Protein AF-A0A6L2KQA4-F1 (afdb_monomer)

Foldseek 3Di:
DDDDDPDDDPPDDPPPCPPPVPPPDPPPPPPCPQLLCCQPPVDHDPPDDPVRSVVSVVLSVQWDDDPPWIWGQDPVRAIATEDDDPVLLVLLVVQQADPPGDGDDLVSSLVVCVVVRHDDPCSSVVNNVSCVVDVSNCLQPPDQDDKDWDADPPPRDIDIAGHSDPALVVVLVVQVVVCVVPNQDQEDEDEDDDPRNCPSNVVSCVVRNYHYDYDDPPCCVVCVSVVVLVVQLVVVLVPPADPVSRCSNVCSVVRD

Structure (mmCIF, N/CA/C/O backbone):
data_AF-A0A6L2KQA4-F1
#
_entry.id   AF-A0A6L2KQA4-F1
#
loop_
_atom_site.group_PDB
_atom_site.id
_atom_site.type_symbol
_atom_site.label_atom_id
_atom_site.label_alt_id
_atom_site.label_comp_id
_atom_site.label_asym_id
_atom_site.label_entity_id
_atom_site.label_seq_id
_atom_site.pdbx_PDB_ins_code
_atom_site.Cartn_x
_atom_site.Cartn_y
_atom_site.Cartn_z
_atom_site.occupancy
_atom_site.B_iso_or_equiv
_atom_site.auth_seq_id
_atom_site.auth_comp_id
_atom_site.auth_asym_id
_atom_site.auth_atom_id
_atom_site.pdbx_PDB_model_num
ATOM 1 N N . MET A 1 1 ? 17.718 16.319 -93.772 1.00 38.34 1 MET A N 1
ATOM 2 C CA . MET A 1 1 ? 18.795 15.737 -92.949 1.00 38.34 1 MET A CA 1
ATOM 3 C C . MET A 1 1 ? 18.864 16.611 -91.710 1.00 38.34 1 MET A C 1
ATOM 5 O O . MET A 1 1 ? 19.593 17.589 -91.692 1.00 38.34 1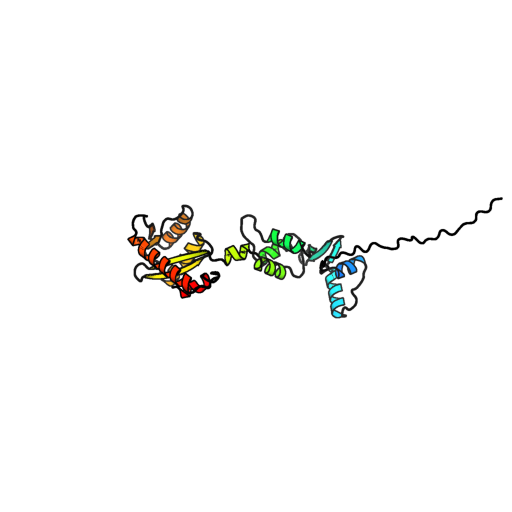 MET A O 1
ATOM 9 N N . GLU A 1 2 ? 17.951 16.361 -90.774 1.00 38.09 2 GLU A N 1
ATOM 10 C CA . GLU A 1 2 ? 17.903 17.034 -89.474 1.00 38.09 2 GLU A CA 1
ATOM 11 C C . GLU A 1 2 ? 18.797 16.238 -88.530 1.00 38.09 2 GLU A C 1
ATOM 13 O O . GLU A 1 2 ? 18.613 15.032 -88.365 1.00 38.09 2 GLU A O 1
ATOM 18 N N . THR A 1 3 ? 19.815 16.889 -87.982 1.00 40.28 3 THR A N 1
ATOM 19 C CA . THR A 1 3 ? 20.695 16.317 -86.965 1.00 40.28 3 THR A CA 1
ATOM 20 C C . THR A 1 3 ? 20.159 16.698 -85.593 1.00 40.28 3 THR A C 1
ATOM 22 O O . THR A 1 3 ? 20.103 17.880 -85.256 1.00 40.28 3 THR A O 1
ATOM 25 N N . LEU A 1 4 ? 19.745 15.680 -84.839 1.00 39.31 4 LEU A N 1
ATOM 26 C CA . LEU A 1 4 ? 19.376 15.746 -83.429 1.00 39.31 4 LEU A CA 1
ATOM 27 C C . LEU A 1 4 ? 20.601 16.179 -82.612 1.00 39.31 4 LEU A C 1
ATOM 29 O O . LEU A 1 4 ? 21.626 15.502 -82.649 1.00 39.31 4 LEU A O 1
ATOM 33 N N . ASN A 1 5 ? 20.490 17.295 -81.894 1.00 42.34 5 ASN A N 1
ATOM 34 C CA . ASN A 1 5 ? 21.397 17.618 -80.800 1.00 42.34 5 ASN A CA 1
ATOM 35 C C . ASN A 1 5 ? 20.778 17.007 -79.537 1.00 42.34 5 ASN A C 1
ATOM 37 O O . ASN A 1 5 ? 19.701 17.421 -79.110 1.00 42.34 5 ASN A O 1
ATOM 41 N N . GLU A 1 6 ? 21.413 15.966 -79.006 1.00 50.88 6 GLU A N 1
ATOM 42 C CA . GLU A 1 6 ? 21.099 15.412 -77.691 1.00 50.88 6 GLU A CA 1
ATOM 43 C C . GLU A 1 6 ? 21.629 16.388 -76.638 1.00 50.88 6 GLU A C 1
ATOM 45 O O . GLU A 1 6 ? 22.797 16.338 -76.256 1.00 50.88 6 GLU A O 1
ATOM 50 N N . ASP A 1 7 ? 20.779 17.319 -76.207 1.00 50.00 7 ASP A N 1
ATOM 51 C CA . ASP A 1 7 ? 21.056 18.111 -75.014 1.00 50.00 7 ASP A CA 1
ATOM 52 C C . ASP A 1 7 ? 21.044 17.165 -73.801 1.00 50.00 7 ASP A C 1
ATOM 54 O O . ASP A 1 7 ? 20.047 16.491 -73.522 1.00 50.00 7 ASP A O 1
ATOM 58 N N . GLU A 1 8 ? 22.180 17.089 -73.102 1.00 49.69 8 GLU A N 1
ATOM 59 C CA . GLU A 1 8 ? 22.349 16.356 -71.848 1.00 49.69 8 GLU A CA 1
ATOM 60 C C . GLU A 1 8 ? 21.214 16.701 -70.875 1.00 49.69 8 GLU A C 1
ATOM 62 O O . GLU A 1 8 ? 21.058 17.845 -70.440 1.00 49.69 8 GLU A O 1
ATOM 67 N N . ILE A 1 9 ? 20.424 15.696 -70.494 1.00 49.81 9 ILE A N 1
ATOM 68 C CA . ILE A 1 9 ? 19.448 15.842 -69.416 1.00 49.81 9 ILE A CA 1
ATOM 69 C C . ILE A 1 9 ? 20.241 16.066 -68.128 1.00 49.81 9 ILE A C 1
ATOM 71 O O . ILE A 1 9 ? 20.880 15.155 -67.603 1.00 49.81 9 ILE A O 1
ATOM 75 N N . GLN A 1 10 ? 20.203 17.296 -67.623 1.00 46.47 10 GLN A N 1
ATOM 76 C CA . GLN A 1 10 ? 20.774 17.667 -66.338 1.00 46.47 10 GLN A CA 1
ATOM 77 C C . GLN A 1 10 ? 20.073 16.876 -65.217 1.00 46.47 10 GLN A C 1
ATOM 79 O O . GLN A 1 10 ? 18.995 17.247 -64.755 1.00 46.47 10 GLN A O 1
ATOM 84 N N . ASP A 1 11 ? 20.701 15.789 -64.764 1.00 44.38 11 ASP A N 1
ATOM 85 C CA . ASP A 1 11 ? 20.212 14.890 -63.706 1.00 44.38 11 ASP A CA 1
ATOM 86 C C . ASP A 1 11 ? 20.407 15.493 -62.296 1.00 44.38 11 ASP A C 1
ATOM 88 O O . ASP A 1 11 ? 20.995 14.905 -61.386 1.00 44.38 11 ASP A O 1
ATOM 92 N N . S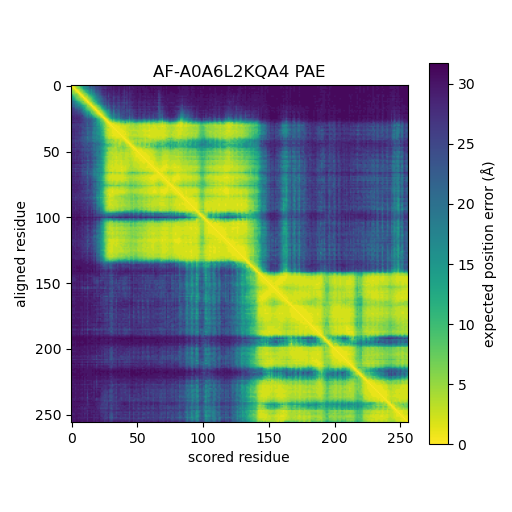ER A 1 12 ? 19.967 16.740 -62.111 1.00 51.28 12 SER A N 1
ATOM 93 C CA . SER A 1 12 ? 19.962 17.403 -60.809 1.00 51.28 12 SER A CA 1
ATOM 94 C C . SER A 1 12 ? 18.574 17.953 -60.498 1.00 51.28 12 SER A C 1
ATOM 96 O O . SER A 1 12 ? 18.210 19.051 -60.917 1.00 51.28 12 SER A O 1
ATOM 98 N N . PHE A 1 13 ? 17.806 17.195 -59.718 1.00 45.09 13 PHE A N 1
ATOM 99 C CA . PHE A 1 13 ? 16.577 17.680 -59.097 1.00 45.09 13 PHE A CA 1
ATOM 100 C C . PHE A 1 13 ? 16.889 18.841 -58.130 1.00 45.09 13 PHE A C 1
ATOM 102 O O . PHE A 1 13 ? 17.766 18.682 -57.272 1.00 45.09 13 PHE A O 1
ATOM 109 N N . PRO A 1 14 ? 16.174 19.982 -58.200 1.00 43.81 14 PRO A N 1
ATOM 110 C CA . PRO A 1 14 ? 16.419 21.127 -57.322 1.00 43.81 14 PRO A CA 1
ATOM 111 C C . PRO A 1 14 ? 15.847 20.962 -55.902 1.00 43.81 14 PRO A C 1
ATOM 113 O O . PRO A 1 14 ? 16.022 21.854 -55.078 1.00 43.81 14 PRO A O 1
ATOM 116 N N . ASP A 1 15 ? 15.272 19.804 -55.564 1.00 44.09 15 ASP A N 1
ATOM 117 C CA . ASP A 1 15 ? 14.653 19.554 -54.256 1.00 44.09 15 ASP A CA 1
ATOM 118 C C . ASP A 1 15 ? 15.424 18.530 -53.409 1.00 44.09 15 ASP A C 1
ATOM 120 O O . ASP A 1 15 ? 14.859 17.626 -52.797 1.00 44.09 15 ASP A O 1
ATOM 124 N N . LYS A 1 16 ? 16.744 18.716 -53.266 1.00 41.91 16 LYS A N 1
ATOM 125 C CA . LYS A 1 16 ? 17.533 18.078 -52.186 1.00 41.91 16 LYS A CA 1
ATOM 126 C C . LYS A 1 16 ? 17.277 18.696 -50.802 1.00 41.91 16 LYS A C 1
ATOM 128 O O . LYS A 1 16 ? 18.147 18.670 -49.937 1.00 41.91 16 LYS A O 1
ATOM 133 N N . HIS A 1 17 ? 16.076 19.204 -50.558 1.00 42.53 17 HIS A N 1
ATOM 134 C CA . HIS A 1 17 ? 15.589 19.377 -49.199 1.00 42.53 17 HIS A CA 1
ATOM 135 C C . HIS A 1 17 ? 14.771 18.136 -48.874 1.00 42.53 17 HIS A C 1
ATOM 137 O O . HIS A 1 17 ? 13.548 18.120 -48.992 1.00 42.53 17 HIS A O 1
ATOM 143 N N . LEU A 1 18 ? 15.471 17.072 -48.461 1.00 37.78 18 LEU A N 1
ATOM 144 C CA . LEU A 1 18 ? 14.839 16.074 -47.611 1.00 37.78 18 LEU A CA 1
ATOM 145 C C . LEU A 1 18 ? 14.229 16.889 -46.470 1.00 37.78 18 LEU A C 1
ATOM 147 O O . LEU A 1 18 ? 14.968 17.545 -45.735 1.00 37.78 18 LEU A O 1
ATOM 151 N N . MET A 1 19 ? 12.901 16.944 -46.404 1.00 32.69 19 MET A N 1
ATOM 152 C CA . MET A 1 19 ? 12.183 17.611 -45.330 1.00 32.69 19 MET A CA 1
ATOM 153 C C . MET A 1 19 ? 12.573 16.886 -44.045 1.00 32.69 19 MET A C 1
ATOM 155 O O . MET A 1 19 ? 11.961 15.890 -43.663 1.00 32.69 19 MET A O 1
ATOM 159 N N . ALA A 1 20 ? 13.651 17.345 -43.410 1.00 37.38 20 ALA A N 1
ATOM 160 C CA . ALA A 1 20 ? 13.954 17.031 -42.037 1.00 37.38 20 ALA A CA 1
ATOM 161 C C . ALA A 1 20 ? 12.775 17.599 -41.263 1.00 37.38 20 ALA A C 1
ATOM 163 O O . ALA A 1 20 ? 12.687 18.806 -41.037 1.00 37.38 20 ALA A O 1
ATOM 164 N N . VAL A 1 21 ? 11.808 16.733 -40.956 1.00 37.25 21 VAL A N 1
ATOM 165 C CA . VAL A 1 21 ? 10.734 17.060 -40.032 1.00 37.25 21 VAL A CA 1
ATOM 166 C C . VAL A 1 21 ? 11.442 17.409 -38.738 1.00 37.25 21 VAL A C 1
ATOM 168 O O . VAL A 1 21 ? 11.953 16.548 -38.024 1.00 37.25 21 VAL A O 1
ATOM 171 N N . GLN A 1 22 ? 11.569 18.706 -38.502 1.00 34.59 22 GLN A N 1
ATOM 172 C CA . GLN A 1 22 ? 12.182 19.253 -37.316 1.00 34.59 22 GLN A CA 1
ATOM 173 C C . GLN A 1 22 ? 11.158 19.031 -36.206 1.00 34.59 22 GLN A C 1
ATOM 175 O O . GLN A 1 22 ? 10.292 19.867 -35.961 1.00 34.59 22 GLN A O 1
ATOM 180 N N . VAL A 1 23 ? 11.180 17.829 -35.622 1.00 37.88 23 VAL A N 1
ATOM 181 C CA . VAL A 1 23 ? 10.351 17.458 -34.475 1.00 37.88 23 VAL A CA 1
ATOM 182 C C . VAL A 1 23 ? 10.849 18.292 -33.299 1.00 37.88 23 VAL A C 1
ATOM 184 O O . VAL A 1 23 ? 11.828 17.957 -32.640 1.00 37.88 23 VAL A O 1
ATOM 187 N N . TRP A 1 24 ? 10.211 19.437 -33.080 1.00 36.06 24 TRP A N 1
ATOM 188 C CA . TRP A 1 24 ? 10.485 20.338 -31.967 1.00 36.06 24 TRP A CA 1
ATOM 189 C C . TRP A 1 24 ? 9.695 19.918 -30.722 1.00 36.06 24 TRP A C 1
ATOM 191 O O . TRP A 1 24 ? 9.092 20.735 -30.054 1.00 36.06 24 TRP A O 1
ATOM 201 N N . GLU A 1 25 ? 9.720 18.646 -30.346 1.00 41.00 25 GLU A N 1
ATOM 202 C CA . GLU A 1 25 ? 9.359 18.249 -28.984 1.00 41.00 25 GLU A CA 1
ATOM 203 C C . GLU A 1 25 ? 10.453 17.331 -28.465 1.00 41.00 25 GLU A C 1
ATOM 205 O O . GLU A 1 25 ? 10.926 16.447 -29.175 1.00 41.00 25 GLU A O 1
ATOM 210 N N . THR A 1 26 ? 10.894 17.564 -27.231 1.00 46.34 26 THR A N 1
ATOM 211 C CA . THR A 1 26 ? 11.915 16.792 -26.512 1.00 46.34 26 THR A CA 1
ATOM 212 C C . THR A 1 26 ? 11.408 15.387 -26.169 1.00 46.34 26 THR A C 1
ATOM 214 O O . THR A 1 26 ? 11.349 14.977 -25.008 1.00 46.34 26 THR A O 1
ATOM 217 N N . VAL A 1 27 ? 11.040 14.611 -27.185 1.00 57.66 27 VAL A N 1
ATOM 218 C CA . VAL A 1 27 ? 10.862 13.172 -27.070 1.00 57.66 27 VAL A CA 1
ATOM 219 C C . VAL A 1 27 ? 12.263 12.619 -26.862 1.00 57.66 27 VAL A C 1
ATOM 221 O O . VAL A 1 27 ? 13.078 12.603 -27.777 1.00 57.66 27 VAL A O 1
ATOM 224 N N . LYS A 1 28 ? 12.586 12.233 -25.622 1.00 71.19 28 LYS A N 1
ATOM 225 C CA . LYS A 1 28 ? 13.785 11.427 -25.373 1.00 71.19 28 LYS A CA 1
ATOM 226 C C . LYS A 1 28 ? 13.757 10.261 -26.351 1.00 71.19 28 LYS A C 1
ATOM 228 O O . LYS A 1 28 ? 12.740 9.581 -26.421 1.00 71.19 28 LYS A O 1
ATOM 233 N N . ASP A 1 29 ? 14.852 10.031 -27.057 1.00 79.25 29 ASP A N 1
ATOM 234 C CA . ASP A 1 29 ? 14.969 8.878 -27.936 1.00 79.25 29 ASP A CA 1
ATOM 235 C C . ASP A 1 29 ? 14.691 7.575 -27.165 1.00 79.25 29 ASP A C 1
ATOM 237 O O . ASP A 1 29 ? 15.065 7.467 -25.984 1.00 79.25 29 ASP A O 1
ATOM 241 N N . PRO A 1 30 ? 14.035 6.578 -27.792 1.00 86.50 30 PRO A N 1
ATOM 242 C CA . PRO A 1 30 ? 13.876 5.266 -27.192 1.00 86.50 30 PRO A CA 1
ATOM 243 C C . PRO A 1 30 ? 15.200 4.710 -26.674 1.00 86.50 30 PRO A C 1
ATOM 245 O O . PRO A 1 30 ? 16.241 4.809 -27.321 1.00 86.50 30 PRO A O 1
ATOM 248 N N . TRP A 1 31 ? 15.162 4.043 -25.518 1.00 89.62 31 TRP A N 1
ATOM 249 C CA . TRP A 1 31 ? 16.365 3.463 -24.902 1.00 89.62 31 TRP A CA 1
ATOM 250 C C . TRP A 1 31 ? 17.086 2.449 -25.807 1.00 89.62 31 TRP A C 1
ATOM 252 O O . TRP A 1 31 ? 18.238 2.105 -25.553 1.00 89.62 31 TRP A O 1
ATOM 262 N N . TYR A 1 32 ? 16.398 1.962 -26.841 1.00 89.81 32 TYR A N 1
ATOM 263 C CA . TYR A 1 32 ? 16.859 0.954 -27.780 1.00 89.81 32 TYR A CA 1
ATOM 264 C C . TYR A 1 32 ? 17.241 1.493 -29.172 1.00 89.81 32 TYR A C 1
ATOM 266 O O . TYR A 1 32 ? 17.479 0.681 -30.063 1.00 89.81 32 TYR A O 1
ATOM 274 N N . VAL A 1 33 ? 17.334 2.814 -29.385 1.00 89.12 33 VAL A N 1
ATOM 275 C CA . VAL A 1 33 ? 17.667 3.399 -30.708 1.00 89.12 33 VAL A CA 1
ATOM 276 C C . VAL A 1 33 ? 18.968 2.844 -31.293 1.00 89.12 33 VAL A C 1
ATOM 278 O O . VAL A 1 33 ? 19.040 2.501 -32.471 1.00 89.12 33 VAL A O 1
ATOM 281 N N . ASP A 1 34 ? 19.994 2.663 -30.467 1.00 88.38 34 ASP A N 1
ATOM 282 C CA . ASP A 1 34 ? 21.260 2.086 -30.927 1.00 88.38 34 ASP A CA 1
ATOM 283 C C . ASP A 1 34 ? 21.110 0.628 -31.378 1.00 88.38 34 ASP A C 1
ATOM 285 O O . ASP A 1 34 ? 21.808 0.168 -32.284 1.00 88.38 34 ASP A O 1
ATOM 289 N N . TYR A 1 35 ? 20.190 -0.112 -30.755 1.00 90.06 35 TYR A N 1
ATOM 290 C CA . TYR A 1 35 ? 19.953 -1.515 -31.078 1.00 90.06 35 TYR A CA 1
ATOM 291 C C . TYR A 1 35 ? 19.223 -1.609 -32.414 1.00 90.06 35 TYR A C 1
ATOM 293 O O . TYR A 1 35 ? 19.605 -2.418 -33.255 1.00 90.06 35 TYR A O 1
ATOM 301 N N . THR A 1 36 ? 18.229 -0.751 -32.649 1.00 90.19 36 THR A N 1
ATOM 302 C CA . THR A 1 36 ? 17.493 -0.698 -33.919 1.00 90.19 36 THR A CA 1
ATOM 303 C C . THR A 1 36 ? 18.392 -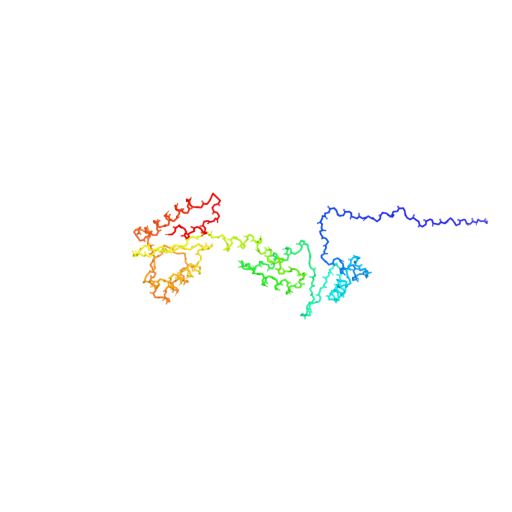0.241 -35.061 1.00 90.19 36 THR A C 1
ATOM 305 O O . THR A 1 36 ? 18.436 -0.902 -36.098 1.00 90.19 36 THR A O 1
ATOM 308 N N . ASN A 1 37 ? 19.207 0.796 -34.845 1.00 90.00 37 ASN A N 1
ATOM 309 C CA . ASN A 1 37 ? 20.182 1.272 -35.831 1.00 90.00 37 ASN A CA 1
ATOM 310 C C . ASN A 1 37 ? 21.183 0.178 -36.222 1.00 90.00 37 ASN A C 1
ATOM 312 O O . ASN A 1 37 ? 21.510 0.011 -37.400 1.00 90.00 37 ASN A O 1
ATOM 316 N N . PHE A 1 38 ? 21.649 -0.607 -35.248 1.00 89.88 38 PHE A N 1
ATOM 317 C CA . PHE A 1 38 ? 22.527 -1.734 -35.526 1.00 89.88 38 PHE A CA 1
ATOM 318 C C . PHE A 1 38 ? 21.797 -2.882 -36.237 1.00 89.88 38 PHE A C 1
ATOM 320 O O . PHE A 1 38 ? 22.345 -3.472 -37.167 1.00 89.88 38 PHE A O 1
ATOM 327 N N . LEU A 1 39 ? 20.573 -3.225 -35.829 1.00 89.38 39 LEU A N 1
ATOM 328 C CA . LEU A 1 39 ? 19.816 -4.323 -36.435 1.00 89.38 39 LEU A CA 1
ATOM 329 C C . LEU A 1 39 ? 19.512 -4.048 -37.913 1.00 89.38 39 LEU A C 1
ATOM 331 O O . LEU A 1 39 ? 19.770 -4.934 -38.734 1.00 89.38 39 LEU A O 1
ATOM 335 N N . VAL A 1 40 ? 19.085 -2.824 -38.237 1.00 89.62 40 VAL A N 1
ATOM 336 C CA . VAL A 1 40 ? 18.736 -2.376 -39.596 1.00 89.62 40 VAL A CA 1
ATOM 337 C C . VAL A 1 40 ? 19.980 -2.098 -40.439 1.00 89.62 40 VAL A C 1
ATOM 339 O O . VAL A 1 40 ? 20.158 -2.694 -41.498 1.00 89.62 40 VAL A O 1
ATOM 342 N N . SER A 1 41 ? 20.873 -1.231 -39.957 1.00 87.88 41 SER A N 1
ATOM 343 C CA . SER A 1 41 ? 21.921 -0.623 -40.791 1.00 87.88 41 SER A CA 1
ATOM 344 C C . SER A 1 41 ? 23.329 -1.135 -40.487 1.00 87.88 41 SER A C 1
ATOM 346 O O . SER A 1 41 ? 24.288 -0.713 -41.128 1.00 87.88 41 SER A O 1
ATOM 348 N N . LYS A 1 42 ? 23.488 -2.015 -39.486 1.00 86.50 42 LYS A N 1
ATOM 349 C CA . LYS A 1 42 ? 24.795 -2.478 -38.966 1.00 86.50 42 LYS A CA 1
ATOM 350 C C . LYS A 1 42 ? 25.702 -1.342 -38.478 1.00 86.50 42 LYS A C 1
ATOM 352 O O . LYS A 1 42 ? 26.909 -1.530 -38.319 1.00 86.50 42 LYS A O 1
ATOM 357 N N . ILE A 1 43 ? 25.115 -0.182 -38.181 1.00 83.69 43 ILE A N 1
ATOM 358 C CA . ILE A 1 43 ? 25.818 0.982 -37.646 1.00 83.69 43 ILE A CA 1
ATOM 359 C C . ILE A 1 43 ? 26.070 0.749 -36.158 1.00 83.69 43 ILE A C 1
ATOM 361 O O . ILE A 1 43 ? 25.159 0.419 -35.403 1.00 83.69 43 ILE A O 1
ATOM 365 N N . ILE A 1 44 ? 27.324 0.904 -35.738 1.00 77.50 44 ILE A N 1
ATOM 366 C CA . ILE A 1 44 ? 27.727 0.783 -34.336 1.00 77.50 44 ILE A CA 1
ATOM 367 C C . ILE A 1 44 ? 27.886 2.197 -33.773 1.00 77.50 44 ILE A C 1
ATOM 369 O O . ILE A 1 44 ? 28.609 2.985 -34.387 1.00 77.50 44 ILE A O 1
ATOM 373 N N . PRO A 1 45 ? 27.286 2.515 -32.611 1.00 77.25 45 PRO A N 1
ATOM 374 C CA . PRO A 1 45 ? 27.441 3.827 -31.996 1.00 77.25 45 PRO A CA 1
ATOM 375 C C . PRO A 1 45 ? 28.916 4.169 -31.773 1.00 77.25 45 PRO A C 1
ATOM 377 O O . PRO A 1 45 ? 29.693 3.369 -31.234 1.00 77.25 45 PRO A O 1
ATOM 380 N N . HIS A 1 46 ? 29.310 5.367 -32.198 1.00 77.56 46 HIS A N 1
ATOM 381 C CA . HIS A 1 46 ? 30.664 5.871 -32.004 1.00 77.56 46 HIS A CA 1
ATOM 382 C C . HIS A 1 46 ? 30.887 6.265 -30.533 1.00 77.56 46 HIS A C 1
ATOM 384 O O . HIS A 1 46 ? 29.962 6.675 -29.839 1.00 77.56 46 HIS A O 1
ATOM 390 N N . GLY A 1 47 ? 32.121 6.128 -30.038 1.00 81.69 47 GLY A N 1
ATOM 391 C CA . GLY A 1 47 ? 32.485 6.521 -28.666 1.00 81.69 47 GLY A CA 1
ATOM 392 C C . GLY A 1 47 ? 32.287 5.453 -27.580 1.00 81.69 47 GLY A C 1
ATOM 393 O O . GLY A 1 47 ? 32.576 5.714 -26.415 1.00 81.69 47 GLY A O 1
ATOM 394 N N . LEU A 1 48 ? 31.854 4.235 -27.929 1.00 83.44 48 LEU A N 1
ATOM 395 C CA . LEU A 1 48 ? 31.779 3.119 -26.977 1.00 83.44 48 LEU A CA 1
ATOM 396 C C . LEU A 1 48 ? 33.166 2.537 -26.663 1.00 83.44 48 LEU A C 1
ATOM 398 O O . LEU A 1 48 ? 33.965 2.267 -27.561 1.00 83.44 48 LEU A O 1
ATOM 402 N N . THR A 1 49 ? 33.422 2.245 -25.384 1.00 89.94 49 THR A N 1
ATOM 403 C CA . THR A 1 49 ? 34.600 1.459 -24.981 1.00 89.94 49 THR A CA 1
ATOM 404 C C . THR A 1 49 ? 34.504 0.028 -25.516 1.00 89.94 49 THR A C 1
ATOM 406 O O . THR A 1 49 ? 33.412 -0.489 -25.765 1.00 89.94 49 THR A O 1
ATOM 409 N N . TYR A 1 50 ? 35.645 -0.659 -25.644 1.00 87.81 50 TYR A N 1
ATOM 410 C CA . TYR A 1 50 ? 35.685 -2.053 -26.107 1.00 87.81 50 TYR A CA 1
ATOM 411 C C . TYR A 1 50 ? 34.743 -2.971 -25.308 1.00 87.81 50 TYR A C 1
ATOM 413 O O . TYR A 1 50 ? 33.982 -3.748 -25.889 1.00 87.81 50 TYR A O 1
ATOM 421 N N . HIS A 1 51 ? 34.744 -2.844 -23.978 1.00 88.44 51 HIS A N 1
ATOM 422 C CA . HIS A 1 51 ? 33.902 -3.654 -23.098 1.00 88.44 51 HIS A CA 1
ATOM 423 C C . HIS A 1 51 ? 32.409 -3.383 -23.304 1.00 88.44 51 HIS A C 1
ATOM 425 O O . HIS A 1 51 ? 31.630 -4.331 -23.408 1.00 88.44 51 HIS A O 1
ATOM 431 N N . LEU A 1 52 ? 32.014 -2.110 -23.413 1.00 84.12 52 LEU A N 1
ATOM 432 C CA . LEU A 1 52 ? 30.623 -1.730 -23.658 1.00 84.12 52 LEU A CA 1
ATOM 433 C C . LEU A 1 52 ? 30.156 -2.212 -25.030 1.00 84.12 52 LEU A C 1
ATOM 435 O O . LEU A 1 52 ? 29.093 -2.812 -25.132 1.00 84.12 52 LEU A O 1
ATOM 439 N N . ARG A 1 53 ? 30.984 -2.051 -26.067 1.00 86.19 53 ARG A N 1
ATOM 440 C CA . ARG A 1 53 ? 30.684 -2.540 -27.417 1.00 86.19 53 ARG A CA 1
ATOM 441 C C . ARG A 1 53 ? 30.484 -4.053 -27.442 1.00 86.19 53 ARG A C 1
ATOM 443 O O . ARG A 1 53 ? 29.504 -4.530 -28.008 1.00 86.19 53 ARG A O 1
ATOM 450 N N . LYS A 1 54 ? 31.393 -4.816 -26.824 1.00 87.75 54 LYS A N 1
ATOM 451 C CA . LYS A 1 54 ? 31.287 -6.281 -26.756 1.00 87.75 54 LYS A CA 1
ATOM 452 C C . LYS A 1 54 ? 30.016 -6.715 -26.023 1.00 87.75 54 LYS A C 1
ATOM 454 O O . LYS A 1 54 ? 29.349 -7.640 -26.480 1.00 87.75 54 LYS A O 1
ATOM 459 N N . LYS A 1 55 ? 29.673 -6.036 -24.924 1.00 88.69 55 LYS A N 1
ATOM 460 C CA . LYS A 1 55 ? 28.432 -6.278 -24.181 1.00 88.69 55 LYS A CA 1
ATOM 461 C C . LYS A 1 55 ? 27.202 -5.988 -25.043 1.00 88.69 55 LYS A C 1
ATOM 463 O O . LYS A 1 55 ? 26.385 -6.883 -25.210 1.00 88.69 55 LYS A O 1
ATOM 468 N N . SER A 1 56 ? 27.115 -4.809 -25.661 1.00 85.31 56 SER A N 1
ATOM 469 C CA . SER A 1 56 ? 25.981 -4.438 -26.517 1.00 85.31 56 SER A CA 1
ATOM 470 C C . SER A 1 56 ? 25.785 -5.427 -27.664 1.00 85.31 56 SER A C 1
ATOM 472 O O . SER A 1 56 ? 24.673 -5.882 -27.889 1.00 85.31 56 SER A O 1
ATOM 474 N N . LEU A 1 57 ? 26.858 -5.840 -28.347 1.00 87.88 57 LEU A N 1
ATOM 475 C CA . LEU A 1 57 ? 26.769 -6.843 -29.417 1.00 87.88 57 LEU A CA 1
ATOM 476 C C . LEU A 1 57 ? 26.325 -8.222 -28.918 1.00 87.88 57 LEU A C 1
ATOM 478 O O . LEU A 1 57 ? 25.748 -8.988 -29.686 1.00 87.88 57 LEU A O 1
ATOM 482 N N . SER A 1 58 ? 26.613 -8.564 -27.662 1.00 90.88 58 SER A N 1
ATOM 483 C CA . SER A 1 58 ? 26.080 -9.774 -27.040 1.00 90.88 58 SER A CA 1
ATOM 484 C C . SER A 1 58 ? 24.589 -9.624 -26.746 1.00 90.88 58 SER A C 1
ATOM 486 O O . SER A 1 58 ? 23.818 -10.510 -27.096 1.00 90.88 58 SER A O 1
ATOM 488 N N . ASP A 1 59 ? 24.189 -8.494 -26.162 1.00 89.50 59 ASP A N 1
ATOM 489 C CA . ASP A 1 59 ? 22.809 -8.220 -25.758 1.00 89.50 59 ASP A CA 1
ATOM 490 C C . ASP A 1 59 ? 21.870 -8.145 -26.975 1.00 89.50 59 ASP A C 1
ATOM 492 O O . ASP A 1 59 ? 20.799 -8.749 -26.959 1.00 89.50 59 ASP A O 1
ATOM 496 N N . ILE A 1 60 ? 22.298 -7.485 -28.059 1.00 91.25 60 ILE A N 1
ATOM 497 C CA . ILE A 1 60 ? 21.542 -7.301 -29.314 1.00 91.25 60 ILE A CA 1
ATOM 498 C C . ILE A 1 60 ? 21.106 -8.632 -29.941 1.00 91.25 60 ILE A C 1
ATOM 500 O O . ILE A 1 60 ? 20.056 -8.680 -30.572 1.00 91.25 60 ILE A O 1
ATOM 504 N N . LYS A 1 61 ? 21.851 -9.730 -29.743 1.00 91.19 61 LYS A N 1
ATOM 505 C CA . LYS A 1 61 ? 21.486 -11.061 -30.279 1.00 91.19 61 LYS A CA 1
ATOM 506 C C . LYS A 1 61 ? 20.134 -11.561 -29.778 1.00 91.19 61 LYS A C 1
ATOM 508 O O . LYS A 1 61 ? 19.541 -12.438 -30.393 1.00 91.19 61 LYS A O 1
ATOM 513 N N . HIS A 1 62 ? 19.673 -11.028 -28.652 1.00 93.62 62 HIS A N 1
ATOM 514 C CA . HIS A 1 62 ? 18.389 -11.367 -28.058 1.00 93.62 62 HIS A CA 1
ATOM 515 C C . HIS A 1 62 ? 17.262 -10.444 -28.522 1.00 93.62 62 HIS A C 1
ATOM 517 O O . HIS A 1 62 ? 16.160 -10.547 -27.990 1.00 93.62 62 HIS A O 1
ATOM 523 N N . TYR A 1 63 ? 17.517 -9.541 -29.470 1.00 94.88 63 TYR A N 1
ATOM 524 C CA . TYR A 1 63 ? 16.532 -8.600 -29.981 1.00 94.88 63 TYR A CA 1
ATOM 525 C C . TYR A 1 63 ? 16.251 -8.827 -31.464 1.00 94.88 63 TYR A C 1
ATOM 527 O O . TYR A 1 63 ? 17.137 -9.175 -32.242 1.00 94.88 63 TYR A O 1
ATOM 535 N N . ILE A 1 64 ? 14.996 -8.606 -31.840 1.00 94.19 64 ILE A N 1
ATOM 536 C CA . ILE A 1 64 ? 14.473 -8.759 -33.194 1.00 94.19 64 ILE A CA 1
ATOM 537 C C . ILE A 1 64 ? 13.796 -7.442 -33.553 1.00 94.19 64 ILE A C 1
ATOM 539 O O . ILE A 1 64 ? 12.920 -6.981 -32.823 1.00 94.19 64 ILE A O 1
ATOM 543 N N . TRP A 1 65 ? 14.230 -6.823 -34.646 1.00 94.56 65 TRP A N 1
ATOM 544 C CA . TRP A 1 65 ? 13.580 -5.637 -35.188 1.00 94.56 65 TRP A CA 1
ATOM 545 C C . TRP A 1 65 ? 12.537 -6.064 -36.216 1.00 94.56 65 TRP A C 1
ATOM 547 O O . TRP A 1 65 ? 12.890 -6.729 -37.189 1.00 94.56 65 TRP A O 1
ATOM 557 N N . ASP A 1 66 ? 11.286 -5.685 -35.978 1.00 92.94 66 ASP A N 1
ATOM 558 C CA . ASP A 1 66 ? 10.154 -5.893 -36.877 1.00 92.94 66 ASP A CA 1
ATOM 559 C C . ASP A 1 66 ? 9.342 -4.594 -36.899 1.00 92.94 66 ASP A C 1
ATOM 561 O O . ASP A 1 66 ? 8.579 -4.301 -35.976 1.00 92.94 66 ASP A O 1
ATOM 565 N N . ASP A 1 67 ? 9.639 -3.753 -37.891 1.00 87.62 67 ASP A N 1
ATOM 566 C CA . ASP A 1 67 ? 9.203 -2.357 -37.964 1.00 87.62 67 ASP A CA 1
ATOM 567 C C . ASP A 1 67 ? 7.682 -2.210 -37.732 1.00 87.62 67 ASP A C 1
ATOM 569 O O . ASP A 1 67 ? 6.900 -2.921 -38.367 1.00 87.62 67 ASP A O 1
ATOM 573 N N . PRO A 1 68 ? 7.232 -1.314 -36.825 1.00 89.62 68 PRO A N 1
ATOM 574 C CA . PRO A 1 68 ? 7.988 -0.289 -36.085 1.00 89.62 68 PRO A CA 1
ATOM 575 C C . PRO A 1 68 ? 8.458 -0.724 -34.682 1.00 89.62 68 PRO A C 1
ATOM 577 O O . PRO A 1 68 ? 8.816 0.114 -33.846 1.00 89.62 68 PRO A O 1
ATOM 580 N N . TYR A 1 69 ? 8.401 -2.018 -34.367 1.00 92.94 69 TYR A N 1
ATOM 581 C CA . TYR A 1 69 ? 8.590 -2.533 -33.017 1.00 92.94 69 TYR A CA 1
ATOM 582 C C . TYR A 1 69 ? 9.896 -3.308 -32.847 1.00 92.94 69 TYR A C 1
ATOM 584 O O . TYR A 1 69 ? 10.348 -4.085 -33.686 1.00 92.94 69 TYR A O 1
ATOM 592 N N . LEU A 1 70 ? 10.489 -3.139 -31.669 1.00 94.50 70 LEU A N 1
ATOM 593 C CA . LEU A 1 70 ? 11.578 -3.988 -31.221 1.00 94.50 70 LEU A CA 1
ATOM 594 C C . LEU A 1 70 ? 11.019 -5.081 -30.316 1.00 94.50 70 LEU A C 1
ATOM 596 O O . LEU A 1 70 ? 10.287 -4.802 -29.369 1.00 94.50 70 LEU A O 1
ATOM 600 N N . PHE A 1 71 ? 11.423 -6.318 -30.549 1.00 96.06 71 PHE A N 1
ATOM 601 C CA . PHE A 1 71 ? 11.078 -7.464 -29.724 1.00 96.06 71 PHE A CA 1
ATOM 602 C C . PHE A 1 71 ? 12.318 -8.022 -29.034 1.00 96.06 71 PHE A C 1
ATOM 604 O O . PHE A 1 71 ? 13.421 -7.954 -29.568 1.00 96.06 71 PHE A O 1
ATOM 611 N N . LYS A 1 72 ? 12.140 -8.586 -27.840 1.00 95.62 72 LYS A N 1
ATOM 612 C CA . LYS A 1 72 ? 13.185 -9.258 -27.071 1.00 95.62 72 LYS A CA 1
ATOM 613 C C . LYS A 1 72 ? 12.820 -10.721 -26.851 1.00 95.62 72 LYS A C 1
ATOM 615 O O . LYS A 1 72 ? 11.780 -11.013 -26.266 1.00 95.62 72 LYS A O 1
ATOM 620 N N . SER A 1 73 ? 13.721 -11.621 -27.226 1.00 94.88 73 SER A N 1
ATOM 621 C CA . SER A 1 73 ? 13.698 -13.019 -26.806 1.00 94.88 73 SER A CA 1
ATOM 622 C C . SER A 1 73 ? 14.129 -13.111 -25.343 1.00 94.88 73 SER A C 1
ATOM 624 O O . SER A 1 73 ? 15.224 -12.678 -24.955 1.00 94.88 73 SER A O 1
ATOM 626 N N . CYS A 1 74 ? 13.257 -13.643 -24.496 1.00 91.19 74 CYS A N 1
ATOM 627 C CA . CYS A 1 74 ? 13.561 -13.874 -23.090 1.00 91.19 74 CYS A CA 1
ATOM 628 C C . CYS A 1 74 ? 13.977 -15.334 -22.829 1.00 91.19 74 CYS A C 1
ATOM 630 O O . CYS A 1 74 ? 13.760 -16.192 -23.682 1.00 91.19 74 CYS A O 1
ATOM 632 N N . PRO A 1 75 ? 14.614 -15.622 -21.674 1.00 90.06 75 PRO A N 1
ATOM 633 C CA . PRO A 1 75 ? 15.057 -16.978 -21.327 1.00 90.06 75 PRO A CA 1
ATOM 634 C C . PRO A 1 75 ? 13.925 -17.999 -21.167 1.00 90.06 75 PRO A C 1
ATOM 636 O O . PRO A 1 75 ? 14.176 -19.192 -21.215 1.00 90.06 75 PRO A O 1
ATOM 639 N N . ASP A 1 76 ? 12.698 -17.530 -20.961 1.00 90.88 76 ASP A N 1
ATOM 640 C CA . ASP A 1 76 ? 11.480 -18.338 -20.898 1.00 90.88 76 ASP A CA 1
ATOM 641 C C . ASP A 1 76 ? 10.875 -18.612 -22.284 1.00 90.88 76 ASP A C 1
ATOM 643 O O . ASP A 1 76 ? 9.713 -18.986 -22.378 1.00 90.88 76 ASP A O 1
ATOM 647 N N . GLU A 1 77 ? 11.642 -18.372 -23.351 1.00 88.44 77 GLU A N 1
ATOM 648 C CA . GLU A 1 77 ? 11.261 -18.568 -24.758 1.00 88.44 77 GLU A CA 1
ATOM 649 C C . GLU A 1 77 ? 10.106 -17.671 -25.240 1.00 88.44 77 GLU A C 1
ATOM 651 O O . GLU A 1 77 ? 9.705 -17.726 -26.401 1.00 88.44 77 GLU A O 1
ATOM 656 N N . ILE A 1 78 ? 9.614 -16.766 -24.388 1.00 91.81 78 ILE A N 1
ATOM 657 C CA . ILE A 1 78 ? 8.571 -15.807 -24.740 1.00 91.81 78 ILE A CA 1
ATOM 658 C C . ILE A 1 78 ? 9.214 -14.556 -25.337 1.00 91.81 78 ILE A C 1
ATOM 660 O O . ILE A 1 78 ? 10.043 -13.881 -24.711 1.00 91.81 78 ILE A O 1
ATOM 664 N N . ILE A 1 79 ? 8.777 -14.209 -26.544 1.00 94.25 79 ILE A N 1
ATOM 665 C CA . ILE A 1 79 ? 9.151 -12.969 -27.220 1.00 94.25 79 ILE A CA 1
ATOM 666 C C . ILE A 1 79 ? 8.274 -11.833 -26.691 1.00 94.25 79 ILE A C 1
ATOM 668 O O . ILE A 1 79 ? 7.050 -11.941 -26.655 1.00 94.25 79 ILE A O 1
ATOM 672 N N . ARG A 1 80 ? 8.901 -10.732 -26.268 1.00 96.50 80 ARG A N 1
ATOM 673 C CA . ARG A 1 80 ? 8.211 -9.581 -25.670 1.00 96.50 80 ARG A CA 1
ATOM 674 C C . ARG A 1 80 ? 8.501 -8.295 -26.423 1.00 96.50 80 ARG A C 1
ATOM 676 O O . ARG A 1 80 ? 9.656 -8.021 -26.741 1.00 96.50 80 ARG A O 1
ATOM 683 N N . ARG A 1 81 ? 7.475 -7.484 -26.665 1.00 96.62 81 ARG A N 1
ATOM 684 C CA . ARG A 1 81 ? 7.590 -6.166 -27.292 1.00 96.62 81 ARG A CA 1
ATOM 685 C C . ARG A 1 81 ? 8.271 -5.184 -26.341 1.00 96.62 81 ARG A C 1
ATOM 687 O O . ARG A 1 81 ? 7.873 -5.043 -25.183 1.00 96.62 81 ARG A O 1
ATOM 694 N N . CYS A 1 82 ? 9.295 -4.505 -26.834 1.00 95.12 82 CYS A N 1
ATOM 695 C CA . CYS A 1 82 ? 10.008 -3.467 -26.111 1.00 95.12 82 CYS A CA 1
ATOM 696 C C . CYS A 1 82 ? 9.183 -2.183 -26.104 1.00 95.12 82 CYS A C 1
ATOM 698 O O . CYS A 1 82 ? 8.734 -1.734 -27.154 1.00 95.12 82 CYS A O 1
ATOM 700 N N . VAL A 1 83 ? 9.003 -1.594 -24.924 1.00 94.56 83 VAL A N 1
ATOM 701 C CA . VAL A 1 83 ? 8.168 -0.400 -24.733 1.00 94.56 83 VAL A CA 1
ATOM 702 C C . VAL A 1 83 ? 9.015 0.777 -24.251 1.00 94.56 83 VAL A C 1
ATOM 704 O O . VAL A 1 83 ? 10.019 0.596 -23.549 1.00 94.56 83 VAL A O 1
ATOM 707 N N . PHE A 1 84 ? 8.617 1.995 -24.626 1.00 89.75 84 PHE A N 1
ATOM 708 C CA . PHE A 1 84 ? 9.254 3.233 -24.189 1.00 89.75 84 PHE A CA 1
ATOM 709 C C . PHE A 1 84 ? 8.274 4.425 -24.160 1.00 89.75 84 PHE A C 1
ATOM 711 O O . PHE A 1 84 ? 7.201 4.396 -24.755 1.00 89.75 84 PHE A O 1
ATOM 718 N N . GLY A 1 85 ? 8.655 5.499 -23.461 1.00 87.81 85 GLY A N 1
ATOM 719 C CA . GLY A 1 85 ? 7.965 6.785 -23.527 1.00 87.81 85 GLY A CA 1
ATOM 720 C C . GLY A 1 85 ? 6.610 6.781 -22.822 1.00 87.81 85 GLY A C 1
ATOM 721 O O . GLY A 1 85 ? 6.465 6.215 -21.738 1.00 87.81 85 GLY A O 1
ATOM 722 N N . LYS A 1 86 ? 5.624 7.455 -23.423 1.00 86.69 86 LYS A N 1
ATOM 723 C CA . LYS A 1 86 ? 4.275 7.616 -22.856 1.00 86.69 86 LYS A CA 1
ATOM 724 C C . LYS A 1 86 ? 3.548 6.278 -22.685 1.00 86.69 86 LYS A C 1
ATOM 726 O O . LYS A 1 86 ? 2.864 6.086 -21.683 1.00 86.69 86 LYS A O 1
ATOM 731 N N . GLU A 1 87 ? 3.777 5.345 -23.604 1.00 89.94 87 GLU A N 1
ATOM 732 C CA . GLU A 1 87 ? 3.156 4.018 -23.611 1.00 89.94 87 GLU A CA 1
ATOM 733 C C . GLU A 1 87 ? 3.440 3.227 -22.323 1.00 89.94 87 GLU A C 1
ATOM 735 O O . GLU A 1 87 ? 2.578 2.500 -21.834 1.00 89.94 87 GLU A O 1
ATOM 740 N N . LEU A 1 88 ? 4.610 3.432 -21.697 1.00 90.88 88 LEU A N 1
ATOM 741 C CA . LEU A 1 88 ? 4.933 2.835 -20.395 1.00 90.88 88 LEU A CA 1
ATOM 742 C C . LEU A 1 88 ? 3.858 3.142 -19.350 1.00 90.88 88 LEU A C 1
ATOM 744 O O . LEU A 1 88 ? 3.453 2.261 -18.599 1.00 90.88 88 LEU A O 1
ATOM 748 N N . ARG A 1 89 ? 3.397 4.395 -19.292 1.00 87.56 89 ARG A N 1
ATOM 749 C CA . ARG A 1 89 ? 2.417 4.832 -18.294 1.00 87.56 89 ARG A CA 1
ATOM 750 C C . ARG A 1 89 ? 1.051 4.200 -18.542 1.00 87.56 89 ARG A C 1
ATOM 752 O O . ARG A 1 89 ? 0.425 3.766 -17.584 1.00 87.56 89 ARG A O 1
ATOM 759 N N . GLU A 1 90 ? 0.636 4.118 -19.801 1.00 88.75 90 GLU A N 1
ATOM 760 C CA . GLU A 1 90 ? -0.650 3.540 -20.211 1.00 88.75 90 GLU A CA 1
ATOM 761 C C . GLU A 1 90 ? -0.707 2.036 -19.894 1.00 88.75 90 GLU A C 1
ATOM 763 O O . GLU A 1 90 ? -1.682 1.549 -19.321 1.00 88.75 90 GLU A O 1
ATOM 768 N N . ILE A 1 91 ? 0.384 1.307 -20.160 1.00 91.81 91 ILE A N 1
ATOM 769 C CA . ILE A 1 91 ? 0.515 -0.110 -19.790 1.00 91.81 91 ILE A CA 1
ATOM 770 C C . ILE A 1 91 ? 0.470 -0.280 -18.269 1.00 91.81 91 ILE A C 1
ATOM 772 O O . ILE A 1 91 ? -0.248 -1.143 -17.761 1.00 91.81 91 ILE A O 1
ATOM 776 N N . LEU A 1 92 ? 1.226 0.531 -17.525 1.00 91.56 92 LEU A N 1
ATOM 777 C CA . LEU A 1 92 ? 1.244 0.442 -16.066 1.00 91.56 92 LEU A CA 1
ATOM 778 C C . LEU A 1 92 ? -0.132 0.727 -15.465 1.00 91.56 92 LEU A C 1
ATOM 780 O O . LEU A 1 92 ? -0.557 -0.014 -14.589 1.00 91.56 92 LEU A O 1
ATOM 784 N N . GLU A 1 93 ? -0.852 1.728 -15.965 1.00 87.38 93 GLU A N 1
ATOM 785 C CA . GLU A 1 93 ? -2.211 2.052 -15.526 1.00 87.38 93 GLU A CA 1
ATOM 786 C C . GLU A 1 93 ? -3.190 0.895 -15.743 1.00 87.38 93 GLU A C 1
ATOM 788 O O . GLU A 1 93 ? -3.919 0.505 -14.822 1.00 87.38 93 GLU A O 1
ATOM 793 N N . HIS A 1 94 ? -3.141 0.283 -16.926 1.00 86.81 94 HIS A N 1
ATOM 794 C CA . HIS A 1 94 ? -4.008 -0.835 -17.274 1.00 86.81 94 HIS A CA 1
ATOM 795 C C . HIS A 1 94 ? -3.756 -2.075 -16.404 1.00 86.81 94 HIS A C 1
ATOM 797 O O . HIS A 1 94 ? -4.698 -2.698 -15.922 1.00 86.81 94 HIS A O 1
ATOM 803 N N . TYR A 1 95 ? -2.492 -2.441 -16.166 1.00 87.44 95 TYR A N 1
ATOM 804 C CA . TYR A 1 95 ? -2.165 -3.676 -15.438 1.00 87.44 95 TYR A CA 1
ATOM 805 C C . TYR A 1 95 ? -2.029 -3.504 -13.926 1.00 87.44 95 TYR A C 1
ATOM 807 O O . TYR A 1 95 ? -2.032 -4.504 -13.200 1.00 87.44 95 TYR A O 1
ATOM 815 N N . HIS A 1 96 ? -1.923 -2.268 -13.439 1.00 85.06 96 HIS A N 1
ATOM 816 C CA . HIS A 1 96 ? -1.941 -1.957 -12.014 1.00 85.06 96 HIS A CA 1
ATOM 817 C C . HIS A 1 96 ? -3.357 -2.017 -11.424 1.00 85.06 96 HIS A C 1
ATOM 819 O O . HIS A 1 96 ? -3.516 -2.392 -10.258 1.00 85.06 96 HIS A O 1
ATOM 825 N N . THR A 1 97 ? -4.380 -1.688 -12.219 1.00 77.50 97 THR A N 1
ATOM 826 C CA . THR A 1 97 ? -5.788 -1.713 -11.802 1.00 77.50 97 THR A CA 1
ATOM 827 C C . THR A 1 97 ? -6.386 -3.121 -11.955 1.00 77.50 97 THR A C 1
ATOM 829 O O . THR A 1 97 ? -6.254 -3.787 -12.980 1.00 77.50 97 THR A O 1
ATOM 832 N N . GLY A 1 98 ? -6.981 -3.652 -10.883 1.00 66.50 98 GLY A N 1
ATOM 833 C CA . GLY A 1 98 ? -7.631 -4.965 -10.874 1.00 66.50 98 GLY A CA 1
ATOM 834 C C . GLY A 1 98 ? -9.108 -4.910 -11.296 1.00 66.50 98 GLY A C 1
ATOM 835 O O . GLY A 1 98 ? -9.753 -3.889 -11.068 1.00 66.50 98 GLY A O 1
ATOM 836 N N . PRO A 1 99 ? -9.689 -6.014 -11.818 1.00 56.44 99 PRO A N 1
ATOM 837 C CA . PRO A 1 99 ? -11.070 -6.055 -12.329 1.00 56.44 99 PRO A CA 1
ATOM 838 C C . PRO A 1 99 ? -12.172 -5.710 -11.311 1.00 56.44 99 PRO A C 1
ATOM 840 O O . PRO A 1 99 ? -13.307 -5.467 -11.704 1.00 56.44 99 PRO A O 1
ATOM 843 N N . THR A 1 100 ? -11.868 -5.736 -10.010 1.00 51.34 100 THR A N 1
ATOM 844 C CA . THR A 1 100 ? -12.846 -5.575 -8.922 1.00 51.34 100 THR A CA 1
ATOM 845 C C . THR A 1 100 ? -12.336 -4.649 -7.807 1.00 51.34 100 THR A C 1
ATOM 847 O O . THR A 1 100 ? -12.495 -4.969 -6.637 1.00 51.34 100 THR A O 1
ATOM 850 N N . GLU A 1 101 ? -11.692 -3.526 -8.152 1.00 50.56 101 GLU A N 1
ATOM 851 C CA . GLU A 1 101 ? -11.304 -2.445 -7.208 1.00 50.56 101 GLU A CA 1
ATOM 852 C C . GLU A 1 101 ? -10.088 -2.723 -6.296 1.00 50.56 101 GLU A C 1
ATOM 854 O O . GLU A 1 101 ? -9.944 -2.143 -5.221 1.00 50.56 101 GLU A O 1
ATOM 859 N N . GLY A 1 102 ? -9.165 -3.591 -6.720 1.00 60.00 102 GLY A N 1
ATOM 860 C CA . GLY A 1 102 ? -7.887 -3.807 -6.031 1.00 60.00 102 GLY A CA 1
ATOM 861 C C . GLY A 1 102 ? -6.703 -3.327 -6.865 1.00 60.00 102 GLY A C 1
ATOM 862 O O . GLY A 1 102 ? -6.623 -3.642 -8.049 1.00 60.00 102 GLY A O 1
ATOM 863 N N . HIS A 1 103 ? -5.760 -2.612 -6.255 1.00 73.19 103 HIS A N 1
ATOM 864 C CA . HIS A 1 103 ? -4.506 -2.238 -6.905 1.00 73.19 103 HIS A CA 1
ATOM 865 C C . HIS A 1 103 ? -3.415 -3.283 -6.651 1.00 73.19 103 HIS A C 1
ATOM 867 O O . HIS A 1 103 ? -3.165 -3.674 -5.508 1.00 73.19 103 HIS A O 1
ATOM 873 N N . TYR A 1 104 ? -2.721 -3.704 -7.704 1.00 80.25 104 TYR A N 1
ATOM 874 C CA . TYR A 1 104 ? -1.647 -4.685 -7.586 1.00 80.25 104 TYR A CA 1
ATOM 875 C C . TYR A 1 104 ? -0.345 -4.063 -7.077 1.00 80.25 104 TYR A C 1
ATOM 877 O O . TYR A 1 104 ? 0.043 -2.970 -7.487 1.00 80.25 104 TYR A O 1
ATOM 885 N N . GLY A 1 105 ? 0.357 -4.793 -6.206 1.00 82.50 105 GLY A N 1
ATOM 886 C CA . GLY A 1 105 ? 1.715 -4.445 -5.785 1.00 82.50 105 GLY A CA 1
ATOM 887 C C . GLY A 1 105 ? 2.735 -4.578 -6.923 1.00 82.50 105 GLY A C 1
ATOM 888 O O . GLY A 1 105 ? 2.405 -5.033 -8.024 1.00 82.50 105 GLY A O 1
ATOM 889 N N . VAL A 1 106 ? 3.986 -4.200 -6.643 1.00 87.56 106 VAL A N 1
ATOM 890 C CA . VAL A 1 106 ? 5.075 -4.149 -7.636 1.00 87.56 106 VAL A CA 1
ATOM 891 C C . VAL A 1 106 ? 5.247 -5.484 -8.359 1.00 87.56 106 VAL A C 1
ATOM 893 O O . VAL A 1 106 ? 5.191 -5.522 -9.586 1.00 87.56 106 VAL A O 1
ATOM 896 N N . ASP A 1 107 ? 5.374 -6.581 -7.612 1.00 88.12 107 ASP A N 1
ATOM 897 C CA . ASP A 1 107 ? 5.668 -7.901 -8.183 1.00 88.12 107 ASP A CA 1
ATOM 898 C C . ASP A 1 107 ? 4.542 -8.412 -9.083 1.00 88.12 107 ASP A C 1
ATOM 900 O O . ASP A 1 107 ? 4.786 -8.937 -10.168 1.00 88.12 107 ASP A O 1
ATOM 904 N N . ILE A 1 108 ? 3.289 -8.224 -8.658 1.00 88.75 108 ILE A N 1
ATOM 905 C CA . ILE A 1 108 ? 2.124 -8.677 -9.424 1.00 88.75 108 ILE A CA 1
ATOM 906 C C . ILE A 1 108 ? 1.972 -7.846 -10.699 1.00 88.75 108 ILE A C 1
ATOM 908 O O . ILE A 1 108 ? 1.715 -8.409 -11.762 1.00 88.75 108 ILE A O 1
ATOM 912 N N . THR A 1 109 ? 2.158 -6.527 -10.603 1.00 90.75 109 THR A N 1
ATOM 913 C CA . THR A 1 109 ? 2.066 -5.626 -11.758 1.00 90.75 109 THR A CA 1
ATOM 914 C C . THR A 1 109 ? 3.166 -5.944 -12.771 1.00 90.75 109 THR A C 1
ATOM 916 O O . THR A 1 109 ? 2.869 -6.165 -13.941 1.00 90.75 109 THR A O 1
ATOM 919 N N . ALA A 1 110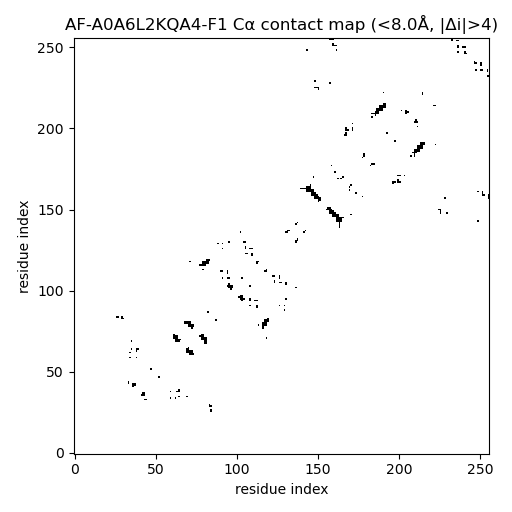 ? 4.424 -6.057 -12.327 1.00 92.69 110 ALA A N 1
ATOM 920 C CA . ALA A 1 110 ? 5.551 -6.395 -13.197 1.00 92.69 110 ALA A CA 1
ATOM 921 C C . ALA A 1 110 ? 5.372 -7.767 -13.865 1.00 92.69 110 ALA A C 1
ATOM 923 O O . ALA A 1 110 ? 5.572 -7.897 -15.071 1.00 92.69 110 ALA A O 1
ATOM 924 N N . ARG A 1 111 ? 4.932 -8.780 -13.105 1.00 92.06 111 ARG A N 1
ATOM 925 C CA . ARG A 1 111 ? 4.646 -10.116 -13.642 1.00 92.06 111 ARG A CA 1
ATOM 926 C C . ARG A 1 111 ? 3.582 -10.071 -14.733 1.00 92.06 111 ARG A C 1
ATOM 928 O O . ARG A 1 111 ? 3.803 -10.641 -15.794 1.00 92.06 111 ARG A O 1
ATOM 935 N N . LYS A 1 112 ? 2.465 -9.372 -14.508 1.00 91.69 112 LYS A N 1
ATOM 936 C CA . LYS A 1 112 ? 1.424 -9.219 -15.532 1.00 91.69 112 LYS A CA 1
ATOM 937 C C . LYS A 1 112 ? 1.985 -8.571 -16.790 1.00 91.69 112 LYS A C 1
ATOM 939 O O . LYS A 1 112 ? 1.822 -9.116 -17.869 1.00 91.69 112 LYS A O 1
ATOM 944 N N . VAL A 1 113 ? 2.706 -7.461 -16.662 1.00 93.38 113 VAL A N 1
ATOM 945 C CA . VAL A 1 113 ? 3.317 -6.790 -17.820 1.00 93.38 113 VAL A CA 1
ATOM 946 C C . VAL A 1 113 ? 4.188 -7.758 -18.641 1.00 93.38 113 VAL A C 1
ATOM 948 O O . VAL A 1 113 ? 4.102 -7.757 -19.869 1.00 93.38 113 VAL A O 1
ATOM 951 N N . PHE A 1 114 ? 4.951 -8.643 -17.988 1.00 92.06 114 PHE A N 1
ATOM 952 C CA . PHE A 1 114 ? 5.690 -9.702 -18.680 1.00 92.06 114 PHE A CA 1
ATOM 953 C C . PHE A 1 114 ? 4.792 -10.777 -19.307 1.00 92.06 114 PHE A C 1
ATOM 955 O O . PHE A 1 114 ? 5.080 -11.211 -20.421 1.00 92.06 114 PHE A O 1
ATOM 962 N N . GLU A 1 115 ? 3.748 -11.238 -18.617 1.00 90.12 115 GLU A N 1
ATOM 963 C CA . GLU A 1 115 ? 2.795 -12.243 -19.121 1.00 90.12 115 GLU A CA 1
ATOM 964 C C . GLU A 1 115 ? 2.042 -11.752 -20.364 1.00 90.12 115 GLU A C 1
ATOM 966 O O . GLU A 1 115 ? 1.821 -12.523 -21.291 1.00 90.12 115 GLU A O 1
ATOM 971 N N . TYR A 1 116 ? 1.723 -10.458 -20.422 1.00 90.81 116 TYR A N 1
ATOM 972 C CA . TYR A 1 116 ? 1.076 -9.817 -21.571 1.00 90.81 116 TYR A CA 1
ATOM 973 C C . TYR A 1 116 ? 2.059 -9.396 -22.675 1.00 90.81 116 TYR A C 1
ATOM 975 O O . TYR A 1 116 ? 1.681 -8.701 -23.615 1.00 90.81 116 TYR A O 1
ATOM 983 N N . GLY A 1 117 ? 3.318 -9.832 -22.591 1.00 93.94 117 GLY A N 1
ATOM 984 C CA . GLY A 1 117 ? 4.261 -9.718 -23.697 1.00 93.94 117 GLY A CA 1
ATOM 985 C C . GLY A 1 117 ? 4.988 -8.378 -23.797 1.00 93.94 117 GLY A C 1
ATOM 986 O O . GLY A 1 117 ? 5.485 -8.062 -24.874 1.00 93.94 117 GLY A O 1
ATOM 987 N N . PHE A 1 118 ? 5.097 -7.592 -22.721 1.00 95.69 118 PHE A N 1
ATOM 988 C CA . PHE A 1 118 ? 5.849 -6.330 -22.729 1.00 95.69 118 PHE A CA 1
ATOM 989 C C . PHE A 1 118 ? 7.180 -6.431 -21.977 1.00 95.69 118 PHE A C 1
ATOM 991 O O . PHE A 1 118 ? 7.326 -7.188 -21.015 1.00 95.69 118 PHE A O 1
ATOM 998 N N . TYR A 1 119 ? 8.170 -5.653 -22.416 1.00 94.62 119 TYR A N 1
ATOM 999 C CA . TYR A 1 119 ? 9.499 -5.617 -21.814 1.00 94.62 119 TYR A CA 1
ATOM 1000 C C . TYR A 1 119 ? 10.129 -4.222 -21.863 1.00 94.62 119 TYR A C 1
ATOM 1002 O O . TYR A 1 119 ? 10.063 -3.516 -22.865 1.00 94.62 119 TYR A O 1
ATOM 1010 N N . TRP A 1 120 ? 10.823 -3.852 -20.789 1.00 94.69 120 TRP A N 1
ATOM 1011 C CA . TRP A 1 120 ? 11.869 -2.831 -20.804 1.00 94.69 120 TRP A CA 1
ATOM 1012 C C . TRP A 1 120 ? 12.829 -3.067 -19.624 1.00 94.69 120 TRP A C 1
ATOM 1014 O O . TRP A 1 120 ? 12.424 -3.658 -18.617 1.00 94.69 120 TRP A O 1
ATOM 1024 N N . PRO A 1 121 ? 14.099 -2.618 -19.698 1.00 91.38 121 PRO A N 1
ATOM 1025 C CA . PRO A 1 121 ? 15.124 -2.981 -18.714 1.00 91.38 121 PRO A CA 1
ATOM 1026 C C . PRO A 1 121 ? 14.807 -2.562 -17.273 1.00 91.38 121 PRO A C 1
ATOM 1028 O O . PRO A 1 121 ? 15.318 -3.150 -16.324 1.00 91.38 121 PRO A O 1
ATOM 1031 N N . THR A 1 122 ? 13.985 -1.527 -17.092 1.00 92.75 122 THR A N 1
ATOM 1032 C CA . THR A 1 122 ? 13.757 -0.873 -15.796 1.00 92.75 122 THR A CA 1
ATOM 1033 C C . THR A 1 122 ? 12.358 -1.102 -15.238 1.00 92.75 122 THR A C 1
ATOM 1035 O O . THR A 1 122 ? 11.948 -0.394 -14.322 1.00 92.75 122 THR A O 1
ATOM 1038 N N . ILE A 1 123 ? 11.656 -2.129 -15.726 1.00 92.56 123 ILE A N 1
ATOM 1039 C CA . ILE A 1 123 ? 10.269 -2.464 -15.372 1.00 92.56 123 ILE A CA 1
ATOM 1040 C C . ILE A 1 123 ? 9.977 -2.430 -13.875 1.00 92.56 123 ILE A C 1
ATOM 1042 O O . ILE A 1 123 ? 9.123 -1.661 -13.456 1.00 92.56 123 ILE A O 1
ATOM 1046 N N . PHE A 1 124 ? 10.733 -3.142 -13.040 1.00 92.69 124 PHE A N 1
ATOM 1047 C CA . PHE A 1 124 ? 10.500 -3.146 -11.591 1.00 92.69 124 PHE A CA 1
ATOM 1048 C C . PHE A 1 124 ? 10.654 -1.757 -10.963 1.00 92.69 124 PHE A C 1
ATOM 1050 O O . PHE A 1 124 ? 9.849 -1.355 -10.122 1.00 92.69 124 PHE A O 1
ATOM 1057 N N . ARG A 1 125 ? 11.662 -0.993 -11.397 1.00 91.50 125 ARG A N 1
ATOM 1058 C CA . ARG A 1 125 ? 11.912 0.367 -10.904 1.00 91.50 125 ARG A CA 1
ATOM 1059 C C . ARG A 1 125 ? 10.801 1.321 -11.331 1.00 91.50 125 ARG A C 1
ATOM 1061 O O . ARG A 1 125 ? 10.356 2.139 -10.531 1.00 91.50 125 ARG A O 1
ATOM 1068 N N . ASP A 1 126 ? 10.357 1.215 -12.577 1.00 90.44 126 ASP A N 1
ATOM 1069 C CA . ASP A 1 126 ? 9.328 2.086 -13.132 1.00 90.44 126 ASP A CA 1
ATOM 1070 C C . ASP A 1 126 ? 7.945 1.751 -12.563 1.00 90.44 126 ASP A C 1
ATOM 1072 O O . ASP A 1 126 ? 7.216 2.674 -12.216 1.00 90.44 126 ASP A O 1
ATOM 1076 N N . VAL A 1 127 ? 7.632 0.465 -12.354 1.00 91.75 127 VAL A N 1
ATOM 1077 C CA . VAL A 1 127 ? 6.444 0.008 -11.612 1.00 91.75 127 VAL A CA 1
ATOM 1078 C C . VAL A 1 127 ? 6.476 0.545 -10.181 1.00 91.75 127 VAL A C 1
ATOM 1080 O O . VAL A 1 127 ? 5.496 1.118 -9.723 1.00 91.75 127 VAL A O 1
ATOM 1083 N N . THR A 1 128 ? 7.605 0.413 -9.477 1.00 89.12 128 THR A N 1
ATOM 1084 C CA . THR A 1 128 ? 7.745 0.920 -8.098 1.00 89.12 128 THR A CA 1
ATOM 1085 C C . THR A 1 128 ? 7.490 2.420 -8.028 1.00 89.12 128 THR A C 1
ATOM 1087 O O . THR A 1 128 ? 6.737 2.885 -7.175 1.00 89.12 128 THR A O 1
ATOM 1090 N N . ARG A 1 129 ? 8.089 3.182 -8.949 1.00 87.88 129 ARG A N 1
ATOM 1091 C CA . ARG A 1 129 ? 7.869 4.627 -9.049 1.00 87.88 129 ARG A CA 1
ATOM 1092 C C . ARG A 1 129 ? 6.405 4.948 -9.352 1.00 87.88 129 ARG A C 1
ATOM 1094 O O . ARG A 1 129 ? 5.835 5.795 -8.682 1.00 87.88 129 ARG A O 1
ATOM 1101 N N . TYR A 1 130 ? 5.796 4.252 -10.309 1.00 87.88 130 TYR A N 1
ATOM 1102 C CA . TYR A 1 130 ? 4.398 4.456 -10.684 1.00 87.88 130 TYR A CA 1
ATOM 1103 C C . TYR A 1 130 ? 3.437 4.195 -9.518 1.00 87.88 130 TYR A C 1
ATOM 1105 O O . TYR A 1 130 ? 2.569 5.017 -9.252 1.00 87.88 130 TYR A O 1
ATOM 1113 N N . ILE A 1 131 ? 3.621 3.093 -8.783 1.00 84.88 131 ILE A N 1
ATOM 1114 C CA . ILE A 1 131 ? 2.782 2.750 -7.624 1.00 84.88 131 ILE A CA 1
ATOM 1115 C C . ILE A 1 131 ? 2.955 3.772 -6.498 1.00 84.88 131 ILE A C 1
ATOM 1117 O O . ILE A 1 131 ? 1.970 4.173 -5.884 1.00 84.88 131 ILE A O 1
ATOM 1121 N N . ARG A 1 132 ? 4.186 4.231 -6.242 1.00 79.62 132 ARG A N 1
ATOM 1122 C CA . ARG A 1 132 ? 4.457 5.286 -5.252 1.00 79.62 132 ARG A CA 1
ATOM 1123 C C . ARG A 1 132 ? 3.727 6.588 -5.592 1.00 79.62 132 ARG A C 1
ATOM 1125 O O . ARG A 1 132 ? 3.204 7.255 -4.704 1.00 79.62 132 ARG A O 1
ATOM 1132 N N . ASP A 1 133 ? 3.697 6.929 -6.874 1.00 77.94 133 ASP A N 1
ATOM 1133 C CA . ASP A 1 133 ? 3.086 8.155 -7.380 1.00 77.94 133 ASP A CA 1
ATOM 1134 C C . ASP A 1 133 ? 1.566 7.972 -7.658 1.00 77.94 133 ASP A C 1
ATOM 1136 O O . ASP A 1 133 ? 0.907 8.895 -8.131 1.00 77.94 133 ASP A O 1
ATOM 1140 N N . CYS A 1 134 ? 0.985 6.797 -7.365 1.00 76.25 134 CYS A N 1
ATOM 1141 C CA . CYS A 1 134 ? -0.439 6.513 -7.553 1.00 76.25 134 CYS A CA 1
ATOM 1142 C C . CYS A 1 134 ? -1.277 7.076 -6.390 1.00 76.25 134 CYS A C 1
ATOM 1144 O O . CYS A 1 134 ? -1.284 6.539 -5.277 1.00 76.25 134 CYS A O 1
ATOM 1146 N N . ASP A 1 135 ? -2.049 8.132 -6.666 1.00 61.50 135 ASP A N 1
ATOM 1147 C CA . ASP A 1 135 ? -2.919 8.802 -5.688 1.00 61.50 135 ASP A CA 1
ATOM 1148 C C . ASP A 1 135 ? -3.942 7.862 -5.033 1.00 61.50 135 ASP A C 1
ATOM 1150 O O . ASP A 1 135 ? -4.269 8.027 -3.860 1.00 61.50 135 ASP A O 1
ATOM 1154 N N . ALA A 1 136 ? -4.416 6.834 -5.742 1.00 55.94 136 ALA A N 1
ATOM 1155 C CA . ALA A 1 136 ? -5.385 5.875 -5.214 1.00 55.94 136 ALA A CA 1
ATOM 1156 C C . ALA A 1 136 ? -4.777 4.899 -4.182 1.00 55.94 136 ALA A C 1
ATOM 1158 O O . ALA A 1 136 ? -5.446 4.543 -3.207 1.00 55.94 136 ALA A O 1
ATOM 1159 N N . TRP A 1 137 ? -3.496 4.528 -4.316 1.00 55.12 137 TRP A N 1
ATOM 1160 C CA . TRP A 1 137 ? -2.744 3.822 -3.263 1.00 55.12 137 TRP A CA 1
ATOM 1161 C C . TRP A 1 137 ? -2.482 4.739 -2.061 1.00 55.12 137 TRP A C 1
ATOM 1163 O O . TRP A 1 137 ? -2.684 4.338 -0.912 1.00 55.12 137 TRP A O 1
ATOM 1173 N N . ASN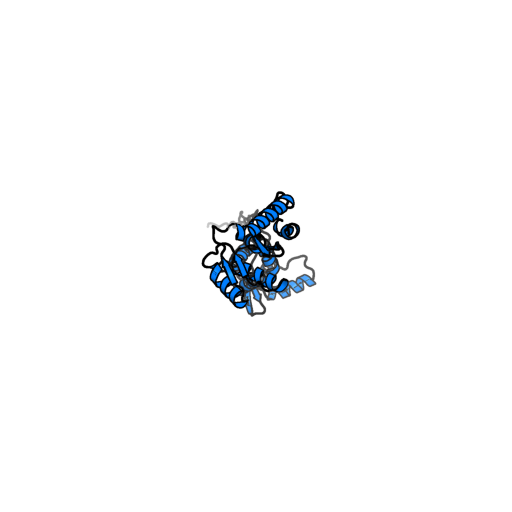 A 1 138 ? -2.114 5.997 -2.318 1.00 47.06 138 ASN A N 1
ATOM 1174 C CA . ASN A 1 138 ? -1.880 6.990 -1.268 1.00 47.06 138 ASN A CA 1
ATOM 1175 C C . ASN A 1 138 ? -3.164 7.321 -0.478 1.00 47.06 138 ASN A C 1
ATOM 1177 O O . ASN A 1 138 ? -3.131 7.384 0.752 1.00 47.06 138 ASN A O 1
ATOM 1181 N N . LEU A 1 139 ? -4.327 7.424 -1.132 1.00 51.38 139 LEU A N 1
ATOM 1182 C CA . LEU A 1 139 ? -5.614 7.625 -0.459 1.00 51.38 139 LEU A CA 1
ATOM 1183 C C . LEU A 1 139 ? -6.139 6.376 0.265 1.00 51.38 139 LEU A C 1
ATOM 1185 O O . LEU A 1 139 ? -6.732 6.519 1.333 1.00 51.38 139 LEU A O 1
ATOM 1189 N N . SER A 1 140 ? -5.965 5.169 -0.280 1.00 48.34 140 SER A N 1
ATOM 1190 C CA . SER A 1 140 ? -6.572 3.955 0.300 1.00 48.34 140 SER A CA 1
ATOM 1191 C C . SER A 1 140 ? -5.745 3.312 1.417 1.00 48.34 140 SER A C 1
ATOM 1193 O O . SER A 1 140 ? -6.329 2.771 2.355 1.00 48.34 140 SER A O 1
ATOM 1195 N N . PHE A 1 141 ? -4.411 3.394 1.368 1.00 44.75 141 PHE A N 1
ATOM 1196 C CA . PHE A 1 141 ? -3.538 2.780 2.377 1.00 44.75 141 PHE A CA 1
ATOM 1197 C C . PHE A 1 141 ? -2.917 3.782 3.359 1.00 44.75 141 PHE A C 1
ATOM 1199 O O . PHE A 1 141 ? -2.737 3.433 4.529 1.00 44.75 141 PHE A O 1
ATOM 1206 N N . PHE A 1 142 ? -2.631 5.018 2.930 1.00 52.53 142 PHE A N 1
ATOM 1207 C CA . PHE A 1 142 ? -1.913 5.999 3.757 1.00 52.53 142 PHE A CA 1
ATOM 1208 C C . PHE A 1 142 ? -2.800 7.094 4.357 1.00 52.53 142 PHE A C 1
ATOM 1210 O O . PHE A 1 142 ? -2.508 7.550 5.462 1.00 52.53 142 PHE A O 1
ATOM 1217 N N . THR A 1 143 ? -3.921 7.477 3.729 1.00 64.38 143 THR A N 1
ATOM 1218 C CA . THR A 1 143 ? -4.862 8.397 4.392 1.00 64.38 143 THR A CA 1
ATOM 1219 C C . THR A 1 143 ? -5.740 7.634 5.375 1.00 64.38 143 THR A C 1
ATOM 1221 O O . THR A 1 143 ? -6.752 7.020 5.033 1.00 64.38 143 THR A O 1
ATOM 1224 N N . LYS A 1 144 ? -5.335 7.646 6.642 1.00 79.88 144 LYS A N 1
ATOM 1225 C CA . LYS A 1 144 ? -6.227 7.263 7.732 1.00 79.88 144 LYS A CA 1
ATOM 1226 C C . LYS A 1 144 ? -7.401 8.244 7.731 1.00 79.88 144 LYS A C 1
ATOM 1228 O O . LYS A 1 144 ? -7.200 9.454 7.625 1.00 79.88 144 LYS A O 1
ATOM 1233 N N . LYS A 1 145 ? -8.624 7.726 7.822 1.00 82.75 145 LYS A N 1
ATOM 1234 C CA . LYS A 1 145 ? -9.872 8.515 7.832 1.00 82.75 145 LYS A CA 1
ATOM 1235 C C . LYS A 1 145 ? -10.648 8.351 9.132 1.00 82.75 145 LYS A C 1
ATOM 1237 O O . LYS A 1 145 ? -11.402 9.239 9.517 1.00 82.75 145 LYS A O 1
ATOM 1242 N N . TYR A 1 146 ? -10.460 7.220 9.802 1.00 86.38 146 TYR A N 1
ATOM 1243 C CA . TYR A 1 146 ? -11.202 6.834 10.990 1.00 86.38 146 TYR A CA 1
ATOM 1244 C C . TYR A 1 146 ? -10.250 6.649 12.166 1.00 86.38 146 TYR A C 1
ATOM 1246 O O . TYR A 1 146 ? -9.136 6.157 12.004 1.00 86.38 146 TYR A O 1
ATOM 1254 N N . ILE A 1 147 ? -10.717 7.011 13.357 1.00 90.38 147 ILE A N 1
ATOM 1255 C CA . ILE A 1 147 ? -10.106 6.609 14.623 1.00 90.38 147 ILE A CA 1
ATOM 1256 C C . ILE A 1 147 ? -11.053 5.588 15.225 1.00 90.38 147 ILE A C 1
ATOM 1258 O O . ILE A 1 147 ? -12.200 5.918 15.534 1.00 90.38 147 ILE A O 1
ATOM 1262 N N . LEU A 1 148 ? -10.591 4.352 15.363 1.00 89.88 148 LEU A N 1
ATOM 1263 C CA . LEU A 1 148 ? -11.307 3.362 16.149 1.00 89.88 148 LEU A CA 1
ATOM 1264 C C . LEU A 1 148 ? -10.836 3.477 17.591 1.00 89.88 148 LEU A C 1
ATOM 1266 O O . LEU A 1 148 ? -9.635 3.476 17.830 1.00 89.88 148 LEU A O 1
ATOM 1270 N N . VAL A 1 149 ? -11.778 3.596 18.525 1.00 89.69 149 VAL A N 1
ATOM 1271 C CA . VAL A 1 149 ? -11.498 3.772 19.953 1.00 89.69 149 VAL A CA 1
ATOM 1272 C C . VAL A 1 149 ? -12.192 2.661 20.730 1.00 89.69 149 VAL A C 1
ATOM 1274 O O . VAL A 1 149 ? -13.409 2.497 20.628 1.00 89.69 149 VAL A O 1
ATOM 1277 N N . ALA A 1 150 ? -11.426 1.927 21.527 1.00 89.75 150 ALA A N 1
ATOM 1278 C CA . ALA A 1 150 ? -11.920 1.043 22.568 1.00 89.75 150 ALA A CA 1
ATOM 1279 C C . ALA A 1 150 ? -11.582 1.638 23.934 1.00 89.75 150 ALA A C 1
ATOM 1281 O O . ALA A 1 150 ? -10.478 2.127 24.165 1.00 89.75 150 ALA A O 1
ATOM 1282 N N . VAL A 1 151 ? -12.553 1.601 24.840 1.00 89.31 151 VAL A N 1
ATOM 1283 C CA . VAL A 1 151 ? -12.388 2.088 26.209 1.00 89.31 151 VAL A CA 1
ATOM 1284 C C . VAL A 1 151 ? -12.719 0.944 27.146 1.00 89.31 151 VAL A C 1
ATOM 1286 O O . VAL A 1 151 ? -13.825 0.399 27.088 1.00 89.31 151 VAL A O 1
ATOM 1289 N N . ASP A 1 152 ? -11.777 0.582 28.012 1.00 90.19 152 ASP A N 1
ATOM 1290 C CA . ASP A 1 152 ? -12.056 -0.363 29.080 1.00 90.19 152 ASP A CA 1
ATOM 1291 C C . ASP A 1 152 ? -13.053 0.251 30.067 1.00 90.19 152 ASP A C 1
ATOM 1293 O O . ASP A 1 152 ? -12.882 1.361 30.582 1.00 90.19 152 ASP A O 1
ATOM 1297 N N . TYR A 1 153 ? -14.118 -0.495 30.345 1.00 87.00 153 TYR A N 1
ATOM 1298 C CA . TYR A 1 153 ? -15.244 0.023 31.108 1.00 87.00 153 TYR A CA 1
ATOM 1299 C C . TYR A 1 153 ? -14.885 0.317 32.572 1.00 87.00 153 TYR A C 1
ATOM 1301 O O . TYR A 1 153 ? -15.502 1.195 33.175 1.00 87.00 153 TYR A O 1
ATOM 1309 N N . VAL A 1 154 ? -13.919 -0.385 33.172 1.00 87.44 154 VAL A N 1
ATOM 1310 C CA . VAL A 1 154 ? -13.591 -0.238 34.601 1.00 87.44 154 VAL A CA 1
ATOM 1311 C C . VAL A 1 154 ? -12.434 0.735 34.797 1.00 87.44 154 VAL A C 1
ATOM 1313 O O . VAL A 1 154 ? -12.613 1.770 35.435 1.00 87.44 154 VAL A O 1
ATOM 1316 N N . SER A 1 155 ? -11.278 0.433 34.211 1.00 89.62 155 SER A N 1
ATOM 1317 C CA . SER A 1 155 ? -10.041 1.211 34.344 1.00 89.62 155 SER A CA 1
ATOM 1318 C C . SER A 1 155 ? -10.071 2.540 33.596 1.00 89.62 155 SER A C 1
ATOM 1320 O O . SER A 1 155 ? -9.252 3.409 33.878 1.00 89.62 155 SER A O 1
ATOM 1322 N N . LYS A 1 156 ? -11.007 2.703 32.649 1.00 88.50 156 LYS A N 1
ATOM 1323 C CA . LYS A 1 156 ? -11.055 3.825 31.696 1.00 88.50 156 LYS A CA 1
ATOM 1324 C C . LYS A 1 156 ? -9.852 3.885 30.761 1.00 88.50 156 LYS A C 1
ATOM 1326 O O . LYS A 1 156 ? -9.676 4.897 30.088 1.00 88.50 156 LYS A O 1
ATOM 1331 N N . TRP A 1 157 ? -9.060 2.814 30.694 1.00 89.94 157 TRP A N 1
ATOM 1332 C CA . TRP A 1 157 ? -7.957 2.706 29.753 1.00 89.94 157 TRP A CA 1
ATOM 1333 C C . TRP A 1 157 ? -8.464 2.845 28.317 1.00 89.94 157 TRP A C 1
ATOM 1335 O O . TRP A 1 157 ? -9.486 2.253 27.961 1.00 89.94 157 TRP A O 1
ATOM 1345 N N . VAL A 1 158 ? -7.753 3.621 27.501 1.00 90.94 158 VAL A N 1
ATOM 1346 C CA . VAL A 1 158 ? -8.124 3.896 26.113 1.00 90.94 158 VAL A CA 1
ATOM 1347 C C . VAL A 1 158 ? -7.124 3.225 25.184 1.00 90.94 158 VAL A C 1
ATOM 1349 O O . VAL A 1 158 ? -5.916 3.374 25.330 1.00 90.94 158 VAL A O 1
ATOM 1352 N N . GLU A 1 159 ? -7.638 2.501 24.199 1.00 90.94 159 GLU A N 1
ATOM 1353 C CA . GLU A 1 159 ? -6.868 2.027 23.058 1.00 90.94 159 GLU A CA 1
ATOM 1354 C C . GLU A 1 159 ? -7.481 2.625 21.797 1.00 90.94 159 GLU A C 1
ATOM 1356 O O 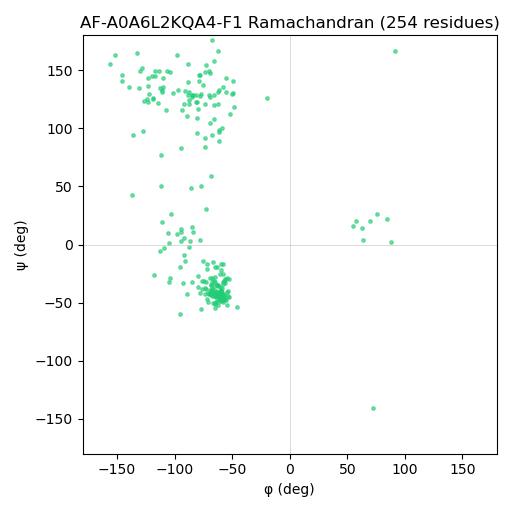. GLU A 1 159 ? -8.681 2.476 21.557 1.00 90.94 159 GLU A O 1
ATOM 1361 N N . ALA A 1 160 ? -6.676 3.314 20.991 1.00 92.69 160 ALA A N 1
ATOM 1362 C CA . ALA A 1 160 ? -7.129 3.840 19.715 1.00 92.69 160 ALA A CA 1
ATOM 1363 C C . ALA A 1 160 ? -6.178 3.466 18.585 1.00 92.69 160 ALA A C 1
ATOM 1365 O O . ALA A 1 160 ? -4.976 3.323 18.784 1.00 92.69 160 ALA A O 1
ATOM 1366 N N . GLU A 1 161 ? -6.728 3.306 17.385 1.00 90.94 161 GLU A N 1
ATOM 1367 C CA . GLU A 1 161 ? -5.942 3.032 16.187 1.00 90.94 161 GLU A CA 1
ATOM 1368 C C . GLU A 1 161 ? -6.490 3.827 14.998 1.00 90.94 161 GLU A C 1
ATOM 1370 O O . GLU A 1 161 ? -7.703 3.898 14.768 1.00 90.94 161 GLU A O 1
ATOM 1375 N N . ALA A 1 162 ? -5.581 4.435 14.233 1.00 90.44 162 ALA A N 1
ATOM 1376 C CA . ALA A 1 162 ? -5.914 5.160 13.017 1.00 90.44 162 ALA A CA 1
ATOM 1377 C C . ALA A 1 162 ? -6.111 4.176 11.853 1.00 90.44 162 ALA A C 1
ATOM 1379 O O . ALA A 1 162 ? -5.203 3.419 11.480 1.00 90.44 162 ALA A O 1
ATOM 1380 N N . LEU A 1 163 ? -7.291 4.206 11.234 1.00 85.69 163 LEU A N 1
ATOM 1381 C CA . LEU A 1 163 ? -7.721 3.260 10.206 1.00 85.69 163 LEU A CA 1
ATOM 1382 C C . LEU A 1 163 ? -8.116 3.968 8.897 1.00 85.69 163 LEU A C 1
ATOM 1384 O O . LEU A 1 163 ? -8.703 5.054 8.925 1.00 85.69 163 LEU A O 1
ATOM 1388 N N . PRO A 1 164 ? -7.817 3.370 7.729 1.00 79.50 164 PRO A N 1
ATOM 1389 C CA . PRO A 1 164 ? -8.234 3.916 6.436 1.00 79.50 164 PRO A CA 1
ATOM 1390 C C . PRO A 1 164 ? -9.732 3.705 6.159 1.00 79.50 164 PRO A C 1
ATOM 1392 O O . PRO A 1 164 ? -10.364 4.552 5.530 1.00 79.50 164 PRO A O 1
ATOM 1395 N N . THR A 1 165 ? -10.316 2.614 6.668 1.00 81.12 165 THR A N 1
ATOM 1396 C CA . THR A 1 165 ? -11.734 2.251 6.507 1.00 81.12 165 THR A CA 1
ATOM 1397 C C . THR A 1 165 ? -12.350 1.844 7.849 1.00 81.12 165 THR A C 1
ATOM 1399 O O . THR A 1 165 ? -11.636 1.573 8.816 1.00 81.12 165 THR A O 1
ATOM 1402 N N . ASN A 1 166 ? -13.682 1.796 7.916 1.00 79.94 166 ASN A N 1
ATOM 1403 C CA . ASN A 1 166 ? -14.448 1.293 9.062 1.00 79.94 166 ASN A CA 1
ATOM 1404 C C . ASN A 1 166 ? -15.014 -0.123 8.814 1.00 79.94 166 ASN A C 1
ATOM 1406 O O . ASN A 1 166 ? -16.022 -0.508 9.407 1.00 79.94 166 ASN A O 1
ATOM 1410 N N . ASP A 1 167 ? -14.369 -0.904 7.941 1.00 81.50 167 ASP A N 1
ATOM 1411 C CA . ASP A 1 167 ? -14.823 -2.246 7.575 1.00 81.50 167 ASP A CA 1
ATOM 1412 C C . ASP A 1 167 ? -14.683 -3.244 8.730 1.00 81.50 167 ASP A C 1
ATOM 1414 O O . ASP A 1 167 ? -13.709 -3.231 9.489 1.00 81.50 167 ASP A O 1
ATOM 1418 N N . ALA A 1 168 ? -15.594 -4.219 8.788 1.00 81.19 168 ALA A N 1
ATOM 1419 C CA . ALA A 1 168 ? -15.613 -5.240 9.838 1.00 81.19 168 ALA A CA 1
ATOM 1420 C C . ALA A 1 168 ? -14.295 -6.024 9.961 1.00 81.19 168 ALA A C 1
ATOM 1422 O O . ALA A 1 168 ? -13.901 -6.397 11.063 1.00 81.19 168 ALA A O 1
ATOM 1423 N N . ARG A 1 169 ? -13.579 -6.259 8.851 1.00 85.00 169 ARG A N 1
ATOM 1424 C CA . ARG A 1 169 ? -12.278 -6.958 8.867 1.00 85.00 169 ARG A CA 1
ATOM 1425 C C . ARG A 1 169 ? -11.221 -6.177 9.640 1.00 85.00 169 ARG A C 1
ATOM 1427 O O . ARG A 1 169 ? -10.460 -6.767 10.403 1.00 85.00 169 ARG A O 1
ATOM 1434 N N . VAL A 1 170 ? -11.179 -4.862 9.434 1.00 85.62 170 VAL A N 1
ATOM 1435 C CA . VAL A 1 170 ? -10.203 -3.980 10.076 1.00 85.62 170 VAL A CA 1
ATOM 1436 C C . VAL A 1 170 ? -10.524 -3.855 11.564 1.00 85.62 170 VAL A C 1
ATOM 1438 O O . VAL A 1 170 ? -9.625 -4.000 12.390 1.00 85.62 170 VAL A O 1
ATOM 1441 N N . VAL A 1 171 ? -11.808 -3.716 11.918 1.00 86.44 171 VAL A N 1
ATOM 1442 C CA . VAL A 1 171 ? -12.233 -3.687 13.327 1.00 86.44 171 VAL A CA 1
ATOM 1443 C C . VAL A 1 171 ? -11.958 -5.013 14.039 1.00 86.44 171 VAL A C 1
ATOM 1445 O O . VAL A 1 171 ? -11.429 -5.020 15.147 1.00 86.44 171 VAL A O 1
ATOM 1448 N N . VAL A 1 172 ? -12.239 -6.155 13.404 1.00 89.12 172 VAL A N 1
ATOM 1449 C CA . VAL A 1 172 ? -11.920 -7.474 13.973 1.00 89.12 172 VAL A CA 1
ATOM 1450 C C . VAL A 1 172 ? -10.422 -7.623 14.229 1.00 89.12 172 VAL A C 1
ATOM 1452 O O . VAL A 1 172 ? -10.039 -8.119 15.286 1.00 89.12 172 VAL A O 1
ATOM 1455 N N . LYS A 1 173 ? -9.570 -7.167 13.304 1.00 91.19 173 LYS A N 1
ATOM 1456 C CA . LYS A 1 173 ? -8.112 -7.201 13.482 1.00 91.19 173 LYS A CA 1
ATOM 1457 C C . LYS A 1 173 ? -7.669 -6.362 14.685 1.00 91.19 173 LYS A C 1
ATOM 1459 O O . LYS A 1 173 ? -6.853 -6.828 15.478 1.00 91.19 173 LYS A O 1
ATOM 1464 N N . PHE A 1 174 ? -8.234 -5.166 14.841 1.00 90.56 174 PHE A N 1
ATOM 1465 C CA . PHE A 1 174 ? -8.002 -4.313 16.008 1.00 90.56 174 PHE A CA 1
ATOM 1466 C C . PHE A 1 174 ? -8.421 -5.006 17.315 1.00 90.56 174 PHE A C 1
ATOM 1468 O O . PHE A 1 174 ? -7.630 -5.091 18.251 1.00 90.56 174 PHE A O 1
ATOM 1475 N N . LEU A 1 175 ? -9.622 -5.594 17.363 1.00 90.62 175 LEU A N 1
ATOM 1476 C CA . LEU A 1 175 ? -10.106 -6.303 18.551 1.00 90.62 175 LEU A CA 1
ATOM 1477 C C . LEU A 1 175 ? -9.239 -7.518 18.893 1.00 90.62 175 LEU A C 1
ATOM 1479 O O . LEU A 1 175 ? -8.907 -7.721 20.053 1.00 90.62 175 LEU A O 1
ATOM 1483 N N . GLN A 1 176 ? -8.822 -8.309 17.901 1.00 91.75 176 GLN A N 1
ATOM 1484 C CA . GLN A 1 176 ? -7.933 -9.455 18.122 1.00 91.75 176 GLN A CA 1
ATOM 1485 C C . GLN A 1 176 ? -6.585 -9.030 18.715 1.00 91.75 176 GLN A C 1
ATOM 1487 O O . GLN A 1 176 ? -6.087 -9.684 19.632 1.00 91.75 176 GLN A O 1
ATOM 1492 N N . LYS A 1 177 ? -6.019 -7.921 18.225 1.00 92.56 177 LYS A N 1
ATOM 1493 C CA . LYS A 1 177 ? -4.799 -7.318 18.774 1.00 92.56 177 LYS A CA 1
ATOM 1494 C C . LYS A 1 177 ? -5.014 -6.886 20.227 1.00 92.56 177 LYS A C 1
ATOM 1496 O O . LYS A 1 177 ? -4.239 -7.297 21.089 1.00 92.56 177 LYS A O 1
ATOM 1501 N N . SER A 1 178 ? -6.099 -6.169 20.512 1.00 88.94 178 SER A N 1
ATOM 1502 C CA . SER A 1 178 ? -6.467 -5.761 21.873 1.00 88.94 178 SER A CA 1
ATOM 1503 C C . SER A 1 178 ? -6.622 -6.967 22.812 1.00 88.94 178 SER A C 1
ATOM 1505 O O . SER A 1 178 ? -5.987 -7.032 23.865 1.00 88.94 178 SER A O 1
ATOM 1507 N N . PHE A 1 179 ? -7.354 -8.003 22.384 1.00 91.44 179 PHE A N 1
ATOM 1508 C CA . PHE A 1 179 ? -7.579 -9.222 23.169 1.00 91.44 179 PHE A CA 1
ATOM 1509 C C . PHE A 1 179 ? -6.288 -9.990 23.448 1.00 91.44 179 PHE A C 1
ATOM 1511 O O . PHE A 1 179 ? -6.136 -10.572 24.519 1.00 91.44 179 PHE A O 1
ATOM 1518 N N . SER A 1 180 ? -5.347 -9.991 22.500 1.00 91.62 180 SER A N 1
ATOM 1519 C CA . SER A 1 180 ? -4.038 -10.620 22.695 1.00 91.62 180 SER A CA 1
ATOM 1520 C C . SER A 1 180 ? -3.162 -9.879 23.708 1.00 91.62 180 SER A C 1
ATOM 1522 O O . SER A 1 180 ? -2.348 -10.507 24.377 1.00 91.62 180 SER A O 1
ATOM 1524 N N . ARG A 1 181 ? -3.343 -8.559 23.843 1.00 90.75 181 ARG A N 1
ATOM 1525 C CA . ARG A 1 181 ? -2.538 -7.703 24.720 1.00 90.75 181 ARG A CA 1
ATOM 1526 C C . ARG A 1 181 ? -3.109 -7.603 26.132 1.00 90.75 181 ARG A C 1
ATOM 1528 O O . ARG A 1 181 ? -2.351 -7.653 27.094 1.00 90.75 181 ARG A O 1
ATOM 1535 N N . PHE A 1 182 ? -4.426 -7.456 26.250 1.00 88.81 182 PHE A N 1
ATOM 1536 C CA . PHE A 1 182 ? -5.106 -7.158 27.516 1.00 88.81 182 PHE A CA 1
ATOM 1537 C C . PHE A 1 182 ? -5.988 -8.301 28.026 1.00 88.81 182 PHE A C 1
ATOM 1539 O O . PHE A 1 182 ? -6.518 -8.234 29.133 1.00 88.81 182 PHE A O 1
ATOM 1546 N N . GLY A 1 183 ? -6.127 -9.368 27.240 1.00 90.81 183 GLY A N 1
ATOM 1547 C CA . GLY A 1 183 ? -7.042 -10.464 27.520 1.00 90.81 183 GLY A CA 1
ATOM 1548 C C . GLY A 1 183 ? -8.418 -10.258 26.888 1.00 90.81 183 GLY A C 1
ATOM 1549 O O . GLY A 1 183 ? -8.780 -9.185 26.407 1.00 90.81 183 GLY A O 1
ATOM 1550 N N . VAL A 1 184 ? -9.196 -11.337 26.863 1.00 93.50 184 VAL A N 1
ATOM 1551 C CA . VAL A 1 184 ? -10.517 -11.358 26.231 1.00 93.50 184 VAL A CA 1
ATOM 1552 C C . VAL A 1 184 ? -11.560 -10.766 27.190 1.00 93.50 184 VAL A C 1
ATOM 1554 O O . VAL A 1 184 ? -11.728 -11.285 28.298 1.00 93.50 184 VAL A O 1
ATOM 1557 N N . PRO A 1 185 ? -12.295 -9.709 26.798 1.00 92.38 185 PRO A N 1
ATOM 1558 C CA . PRO A 1 185 ? -13.311 -9.110 27.651 1.00 92.38 185 PRO A CA 1
ATOM 1559 C C . PRO A 1 185 ? -14.548 -10.007 27.767 1.00 92.38 185 PRO A C 1
ATOM 1561 O O . PRO A 1 185 ? -14.893 -10.756 26.858 1.00 92.38 185 PRO A O 1
ATOM 1564 N N . LYS A 1 186 ? -15.297 -9.874 28.867 1.00 92.56 186 LYS A N 1
ATOM 1565 C CA . LYS A 1 186 ? -16.572 -10.600 29.041 1.00 92.56 186 LYS A CA 1
ATOM 1566 C C . LYS A 1 186 ? -17.667 -10.107 28.091 1.00 92.56 186 LYS A C 1
ATOM 1568 O O . LYS A 1 186 ? -18.517 -10.885 27.655 1.00 92.56 186 LYS A O 1
ATOM 1573 N N . ALA A 1 187 ? -17.673 -8.810 27.796 1.00 90.88 187 ALA A N 1
ATOM 1574 C CA . ALA A 1 187 ? -18.655 -8.198 26.919 1.00 90.88 187 ALA A CA 1
ATOM 1575 C C . ALA A 1 187 ? -18.039 -7.062 26.100 1.00 90.88 187 ALA A C 1
ATOM 1577 O O . ALA A 1 187 ? -17.184 -6.333 26.598 1.00 90.88 187 ALA A O 1
ATOM 1578 N N . LEU A 1 188 ? -18.520 -6.905 24.868 1.00 89.62 188 LEU A N 1
ATOM 1579 C CA . LEU A 1 188 ? -18.239 -5.763 24.006 1.00 89.62 188 LEU A CA 1
ATOM 1580 C C . LEU A 1 188 ? -19.520 -4.948 23.855 1.00 89.62 188 LEU A C 1
ATOM 1582 O O . LEU A 1 188 ? -20.577 -5.519 23.583 1.00 89.62 188 LEU A O 1
ATOM 1586 N N . ILE A 1 189 ? -19.419 -3.629 24.009 1.00 86.62 189 ILE A N 1
ATOM 1587 C CA . ILE A 1 189 ? -20.533 -2.706 23.796 1.00 86.62 189 ILE A CA 1
ATOM 1588 C C . ILE A 1 189 ? -20.201 -1.815 22.596 1.00 86.62 189 ILE A C 1
ATOM 1590 O O . ILE A 1 189 ? -19.183 -1.127 22.629 1.00 86.62 189 ILE A O 1
ATOM 1594 N N . SER A 1 190 ? -21.038 -1.819 21.555 1.00 83.69 190 SER A N 1
ATOM 1595 C CA . SER A 1 190 ? -20.911 -0.917 20.397 1.00 83.69 190 SER A CA 1
ATOM 1596 C C . SER A 1 190 ? -22.227 -0.192 20.101 1.00 83.69 190 SER A C 1
ATOM 1598 O O . SER A 1 190 ? -23.315 -0.686 20.412 1.00 83.69 190 SER A O 1
ATOM 1600 N N . ASP A 1 191 ? -22.126 1.005 19.521 1.00 75.62 191 ASP A N 1
ATOM 1601 C CA . ASP A 1 191 ? -23.277 1.731 18.978 1.00 75.62 191 ASP A CA 1
ATOM 1602 C C . ASP A 1 191 ? -23.655 1.121 17.607 1.00 75.62 191 ASP A C 1
ATOM 1604 O O . ASP A 1 191 ? -22.778 0.647 16.888 1.00 75.62 191 ASP A O 1
ATOM 1608 N N . HIS A 1 192 ? -24.956 1.108 17.277 1.00 59.44 192 HIS A N 1
ATOM 1609 C CA . HIS A 1 192 ? -25.590 0.498 16.089 1.00 59.44 192 HIS A CA 1
ATOM 1610 C C . HIS A 1 192 ? -24.690 0.197 14.872 1.00 59.44 192 HIS A C 1
ATOM 1612 O O . HIS A 1 192 ? -24.087 1.090 14.281 1.00 59.44 192 HIS A O 1
ATOM 1618 N N . GLU A 1 193 ? -24.725 -1.057 14.413 1.00 61.84 193 GLU A N 1
ATOM 1619 C CA . GLU A 1 193 ? -23.974 -1.536 13.248 1.00 61.84 193 GLU A CA 1
ATOM 1620 C C . GLU A 1 193 ? -24.870 -1.704 12.012 1.00 61.84 193 GLU A C 1
ATOM 1622 O O . GLU A 1 193 ? -26.049 -2.051 12.113 1.00 61.84 193 GLU A O 1
ATOM 1627 N N . THR A 1 194 ? -24.301 -1.500 10.821 1.00 57.50 194 THR A N 1
ATOM 1628 C CA . THR A 1 194 ? -24.954 -1.846 9.552 1.00 57.50 194 THR A CA 1
ATOM 1629 C C . THR A 1 194 ? -25.038 -3.371 9.393 1.00 57.50 194 THR A C 1
ATOM 1631 O O . THR A 1 194 ? -24.176 -4.115 9.863 1.00 57.50 194 THR A O 1
ATOM 1634 N N . HIS A 1 195 ? -26.073 -3.864 8.703 1.00 52.50 195 HIS A N 1
ATOM 1635 C CA . HIS A 1 195 ? -26.377 -5.302 8.577 1.00 52.50 195 HIS A CA 1
ATOM 1636 C C . HIS A 1 195 ? -25.199 -6.176 8.093 1.00 52.50 195 HIS A C 1
ATOM 1638 O O . HIS A 1 195 ? -25.110 -7.347 8.458 1.00 52.50 195 HIS A O 1
ATOM 1644 N N . ILE A 1 196 ? -24.286 -5.616 7.292 1.00 50.47 196 ILE A N 1
ATOM 1645 C CA . ILE A 1 196 ? -23.128 -6.322 6.715 1.00 50.47 196 ILE A CA 1
ATOM 1646 C C . ILE A 1 196 ? -22.028 -6.541 7.766 1.00 50.47 196 ILE A C 1
ATOM 1648 O O . ILE A 1 196 ? -21.405 -7.604 7.815 1.00 50.47 196 ILE A O 1
ATOM 1652 N N . TYR A 1 197 ? -21.824 -5.554 8.637 1.00 64.50 197 TYR A N 1
ATOM 1653 C CA . TYR A 1 197 ? -20.775 -5.540 9.653 1.00 64.50 197 TYR A CA 1
ATOM 1654 C C . TYR A 1 197 ? -21.013 -6.597 10.749 1.00 64.50 197 TYR A C 1
ATOM 1656 O O . TYR A 1 197 ? -20.083 -7.265 11.211 1.00 64.50 197 TYR A O 1
ATOM 1664 N N . LYS A 1 198 ? -22.289 -6.828 11.065 1.00 68.12 198 LYS A N 1
ATOM 1665 C CA . LYS A 1 198 ? -22.767 -7.724 12.119 1.00 68.12 198 LYS A CA 1
ATOM 1666 C C . LYS A 1 198 ? -22.254 -9.166 11.989 1.00 68.12 198 LYS A C 1
ATOM 1668 O O . LYS A 1 198 ? -21.743 -9.732 12.948 1.00 68.12 198 LYS A O 1
ATOM 1673 N N . SER A 1 199 ? -22.309 -9.766 10.795 1.00 80.50 199 SER A N 1
ATOM 1674 C CA . SER A 1 199 ? -22.065 -11.215 10.649 1.00 80.50 199 SER A CA 1
ATOM 1675 C C . SER A 1 199 ? -20.620 -11.654 10.934 1.00 80.50 199 SER A C 1
ATOM 1677 O O . SER A 1 199 ? -20.400 -12.721 11.512 1.00 80.50 199 SER A O 1
ATOM 1679 N N . LEU A 1 200 ? -19.622 -10.861 10.530 1.00 84.94 200 LEU A N 1
ATOM 1680 C CA . LEU A 1 200 ? -18.209 -11.185 10.743 1.00 84.94 200 LEU A CA 1
ATOM 1681 C C . LEU A 1 200 ? -17.792 -10.900 12.187 1.00 84.94 200 LEU A C 1
ATOM 1683 O O . LEU A 1 200 ? -17.071 -11.703 12.793 1.00 84.94 200 LEU A O 1
ATOM 1687 N N . LEU A 1 201 ? -18.260 -9.778 12.738 1.00 85.75 201 LEU A N 1
ATOM 1688 C CA . LEU A 1 201 ? -17.975 -9.415 14.116 1.00 85.75 201 LEU A CA 1
ATOM 1689 C C . LEU A 1 201 ? -18.608 -10.423 15.080 1.00 85.75 201 LEU A C 1
ATOM 1691 O O . LEU A 1 201 ? -17.894 -10.983 15.906 1.00 85.75 201 LEU A O 1
ATOM 1695 N N . GLU A 1 202 ? -19.895 -10.743 14.929 1.00 86.94 202 GLU A N 1
ATOM 1696 C CA . GLU A 1 202 ? -20.595 -11.699 15.798 1.00 86.94 202 GLU A CA 1
ATOM 1697 C C . GLU A 1 202 ? -19.941 -13.083 15.789 1.00 86.94 202 GLU A C 1
ATOM 1699 O O . GLU A 1 202 ? -19.734 -13.678 16.848 1.00 86.94 202 GLU A O 1
ATOM 1704 N N . LYS A 1 203 ? -19.555 -13.590 14.608 1.00 90.38 203 LYS A N 1
ATOM 1705 C CA . LYS A 1 203 ? -18.817 -14.860 14.491 1.00 90.38 203 LYS A CA 1
ATOM 1706 C C . LYS A 1 203 ? -17.509 -14.820 15.277 1.00 90.38 203 LYS A C 1
ATOM 1708 O O . LYS A 1 203 ? -17.172 -15.786 15.962 1.00 90.38 203 LYS A O 1
ATOM 1713 N N . THR A 1 204 ? -16.786 -13.707 15.185 1.00 90.00 204 THR A N 1
ATOM 1714 C CA . THR A 1 204 ? -15.521 -13.520 15.898 1.00 90.00 204 THR A CA 1
ATOM 1715 C C . THR A 1 204 ? -15.753 -13.451 17.404 1.00 90.00 204 THR A C 1
ATOM 1717 O O . THR A 1 204 ? -15.134 -14.207 18.144 1.00 90.00 204 THR A O 1
ATOM 1720 N N . LEU A 1 205 ? -16.679 -12.616 17.872 1.00 91.94 205 LEU A N 1
ATOM 1721 C CA . LEU A 1 205 ? -16.979 -12.468 19.298 1.00 91.94 205 LEU A CA 1
ATOM 1722 C C . LEU A 1 205 ? -17.456 -13.785 19.915 1.00 91.94 205 LEU A C 1
ATOM 1724 O O . LEU A 1 205 ? -16.966 -14.172 20.973 1.00 91.94 205 LEU A O 1
ATOM 1728 N N . LYS A 1 206 ? -18.306 -14.538 19.206 1.00 92.25 206 LYS A N 1
ATOM 1729 C CA . LYS A 1 206 ? -18.744 -15.873 19.629 1.00 92.25 206 LYS A CA 1
ATOM 1730 C C . LYS A 1 206 ? -17.574 -16.851 19.765 1.00 92.25 206 LYS A C 1
ATOM 1732 O O . LYS A 1 206 ? -17.543 -17.605 20.732 1.00 92.25 206 LYS A O 1
ATOM 1737 N N . LYS A 1 207 ? -16.597 -16.821 18.847 1.00 93.75 207 LYS A N 1
ATOM 1738 C CA . LYS A 1 207 ? -15.377 -17.648 18.929 1.00 93.75 207 LYS A CA 1
ATOM 1739 C C . LYS A 1 207 ? -14.563 -17.353 20.193 1.00 93.75 207 LYS A C 1
ATOM 1741 O O . LYS A 1 207 ? -13.996 -18.274 20.767 1.00 93.75 207 LYS A O 1
ATOM 1746 N N . TYR A 1 208 ? -14.514 -16.094 20.618 1.00 93.38 208 TYR A N 1
ATOM 1747 C CA . TYR A 1 208 ? -13.816 -15.676 21.836 1.00 93.38 208 TYR A CA 1
ATOM 1748 C C . TYR A 1 208 ? -14.686 -15.764 23.104 1.00 93.38 208 TYR A C 1
ATOM 1750 O O . TYR A 1 208 ? -14.197 -15.482 24.191 1.00 93.38 208 TYR A O 1
ATOM 1758 N N . GLY A 1 209 ? -15.964 -16.147 23.001 1.00 93.56 209 GLY A N 1
ATOM 1759 C CA . GLY A 1 209 ? -16.885 -16.164 24.143 1.00 93.56 209 GLY A CA 1
ATOM 1760 C C . GLY A 1 209 ? -17.279 -14.770 24.650 1.00 93.56 209 GLY A C 1
ATOM 1761 O O . GLY A 1 209 ? -17.722 -14.634 25.788 1.00 93.56 209 GLY A O 1
ATOM 1762 N N . VAL A 1 210 ? -17.126 -13.732 23.823 1.00 94.00 210 VAL A N 1
ATOM 1763 C CA . VAL A 1 210 ? -17.461 -12.345 24.172 1.00 94.00 210 VAL A CA 1
ATOM 1764 C C . VAL A 1 210 ? -18.946 -12.097 23.928 1.00 94.00 210 VAL A C 1
ATOM 1766 O O . VAL A 1 210 ? -19.455 -12.326 22.830 1.00 94.00 210 VAL A O 1
ATOM 1769 N N . THR A 1 211 ? -19.646 -11.569 24.933 1.00 91.00 211 THR A N 1
ATOM 1770 C CA . THR A 1 211 ? -21.049 -11.164 24.776 1.00 91.00 211 THR A CA 1
ATOM 1771 C C . THR A 1 211 ? -21.134 -9.800 24.095 1.00 91.00 211 THR A C 1
ATOM 1773 O O . THR A 1 211 ? -20.693 -8.798 24.653 1.00 91.00 211 THR A O 1
ATOM 1776 N N . HIS A 1 212 ? -21.732 -9.730 22.908 1.00 88.44 212 HIS A N 1
ATOM 1777 C CA . HIS A 1 212 ? -21.958 -8.457 22.224 1.00 88.44 212 HIS A CA 1
ATOM 1778 C C . HIS A 1 212 ? -23.248 -7.794 22.713 1.00 88.44 212 HIS A C 1
ATOM 1780 O O . HIS A 1 212 ? -24.302 -8.426 22.747 1.00 88.44 212 HIS A O 1
ATOM 1786 N N . ARG A 1 213 ? -23.169 -6.522 23.111 1.00 85.94 213 ARG A N 1
ATOM 1787 C CA . ARG A 1 213 ? -24.315 -5.698 23.505 1.00 85.94 213 ARG A CA 1
ATOM 1788 C C . ARG A 1 213 ? -24.363 -4.457 22.626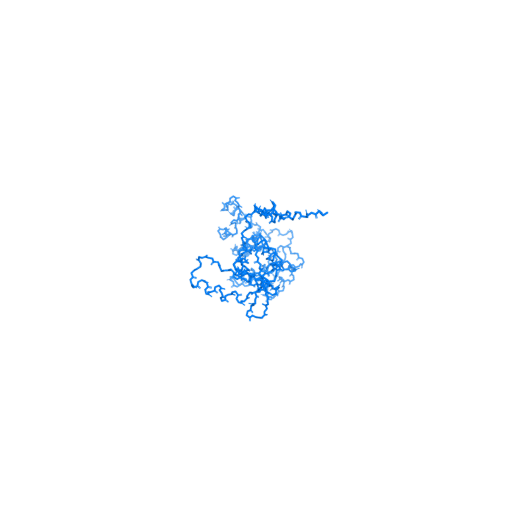 1.00 85.94 213 ARG A C 1
ATOM 1790 O O . ARG A 1 213 ? -23.375 -3.739 22.514 1.00 85.94 213 ARG A O 1
ATOM 1797 N N . LEU A 1 214 ? -25.522 -4.181 22.047 1.00 80.25 214 LEU A N 1
ATOM 1798 C CA . LEU A 1 214 ? -25.743 -2.942 21.311 1.00 80.25 214 LEU A CA 1
ATOM 1799 C C . LEU A 1 214 ? -26.220 -1.860 22.276 1.00 80.25 214 LEU A C 1
ATOM 1801 O O . LEU A 1 214 ? -27.137 -2.089 23.070 1.00 80.25 214 LEU A O 1
ATOM 1805 N N . ALA A 1 215 ? -25.604 -0.685 22.214 1.00 70.81 215 ALA A N 1
ATOM 1806 C CA . ALA A 1 215 ? -26.101 0.471 22.938 1.00 70.81 215 ALA A CA 1
ATOM 1807 C C . ALA A 1 215 ? -27.425 0.934 22.311 1.00 70.81 215 ALA A C 1
ATOM 1809 O O . ALA A 1 215 ? -27.516 1.158 21.105 1.00 70.81 215 ALA A O 1
ATOM 1810 N N . THR A 1 216 ? -28.469 1.075 23.128 1.00 63.66 216 THR A N 1
ATOM 1811 C CA . THR A 1 216 ? -29.754 1.624 22.676 1.00 63.66 216 THR A CA 1
ATOM 1812 C C . THR A 1 216 ? -29.681 3.155 22.582 1.00 63.66 216 THR A C 1
ATOM 1814 O O . THR A 1 216 ? -29.076 3.766 23.470 1.00 63.66 216 THR A O 1
ATOM 1817 N N . PRO A 1 217 ? -30.367 3.806 21.618 1.00 52.78 217 PRO A N 1
ATOM 1818 C CA . PRO A 1 217 ? -30.309 5.260 21.405 1.00 52.78 217 PRO A CA 1
ATOM 1819 C C . PRO A 1 217 ? -30.631 6.101 22.649 1.00 52.78 217 PRO A C 1
ATOM 1821 O O . PRO A 1 217 ? -30.114 7.204 22.807 1.00 52.78 217 PRO A O 1
ATOM 1824 N N . TYR A 1 218 ? -31.454 5.562 23.553 1.00 42.25 218 TYR A N 1
ATOM 1825 C CA . TYR A 1 218 ? -31.964 6.247 24.740 1.00 42.25 218 TYR A CA 1
ATOM 1826 C C . TYR A 1 218 ? -31.192 5.951 26.041 1.00 42.25 218 TYR A C 1
ATOM 1828 O O . TYR A 1 218 ? -31.625 6.391 27.102 1.00 42.25 218 TYR A O 1
ATOM 1836 N N . HIS A 1 219 ? -30.035 5.270 25.993 1.00 52.25 219 HIS A N 1
ATOM 1837 C CA . HIS A 1 219 ? -29.170 5.060 27.172 1.00 52.25 219 HIS A CA 1
ATOM 1838 C C . HIS A 1 219 ? -27.834 5.830 27.066 1.00 52.25 219 HIS A C 1
ATOM 1840 O O . HIS A 1 219 ? -26.774 5.257 26.792 1.00 52.25 219 HIS A O 1
ATOM 1846 N N . PRO A 1 220 ? -27.839 7.156 27.309 1.00 47.28 220 PRO A N 1
ATOM 1847 C CA . PRO A 1 220 ? -26.643 7.993 27.208 1.00 47.28 220 PRO A CA 1
ATOM 1848 C C . PRO A 1 220 ? -25.555 7.654 28.241 1.00 47.28 220 PRO A C 1
ATOM 1850 O O . PRO A 1 220 ? -24.395 7.974 28.008 1.00 47.28 220 PRO A O 1
ATOM 1853 N N . GLN A 1 221 ? -25.881 6.969 29.344 1.00 52.94 221 GLN A N 1
ATOM 1854 C CA . GLN A 1 221 ? -24.891 6.524 30.337 1.00 52.94 221 GLN A CA 1
ATOM 1855 C C . GLN A 1 221 ? -23.936 5.447 29.801 1.00 52.94 221 GLN A C 1
ATOM 1857 O O . GLN A 1 221 ? -22.766 5.440 30.176 1.00 52.94 221 GLN A O 1
ATOM 1862 N N . THR A 1 222 ? -24.399 4.576 28.898 1.00 54.53 222 THR A N 1
ATOM 1863 C CA . THR A 1 222 ? -23.586 3.475 28.355 1.00 54.53 222 THR A CA 1
ATOM 1864 C C . THR A 1 222 ? -22.626 3.956 27.262 1.00 54.53 222 THR A C 1
ATOM 1866 O O . THR A 1 222 ? -21.485 3.511 27.221 1.00 54.53 222 THR A O 1
ATOM 1869 N N . SER A 1 223 ? -23.042 4.923 26.431 1.00 62.75 223 SER A N 1
ATOM 1870 C CA . SER A 1 223 ? -22.184 5.542 25.396 1.00 62.75 223 SER A CA 1
ATOM 1871 C C . SER A 1 223 ? -21.448 6.803 25.871 1.00 62.75 223 SER A C 1
ATOM 1873 O O . SER A 1 223 ? -20.582 7.325 25.169 1.00 62.75 223 SER A O 1
ATOM 1875 N N . GLY A 1 224 ? -21.778 7.324 27.057 1.00 70.06 224 GLY A N 1
ATOM 1876 C CA . GLY A 1 224 ? -21.247 8.589 27.570 1.00 70.06 224 GLY A CA 1
ATOM 1877 C C . GLY A 1 224 ? -19.737 8.571 27.790 1.00 70.06 224 GLY A C 1
ATOM 1878 O O . GLY A 1 224 ? -19.069 9.566 27.520 1.00 70.06 224 GLY A O 1
ATOM 1879 N N . GLN A 1 225 ? -19.186 7.428 28.209 1.00 73.62 225 GLN A N 1
ATOM 1880 C CA . GLN A 1 225 ? -17.742 7.269 28.411 1.00 73.62 225 GLN A CA 1
ATOM 1881 C C . GLN A 1 225 ? -16.993 7.388 27.083 1.00 73.62 225 GLN A C 1
ATOM 1883 O O . GLN A 1 225 ? -16.169 8.285 26.932 1.00 73.62 225 GLN A O 1
ATOM 1888 N N . THR A 1 226 ? -17.371 6.589 26.085 1.00 74.94 226 THR A N 1
ATOM 1889 C CA . THR A 1 226 ? -16.785 6.646 24.740 1.00 74.94 226 THR A CA 1
ATOM 1890 C C . THR A 1 226 ? -16.970 8.023 24.098 1.00 74.94 226 THR A C 1
ATOM 1892 O O . THR A 1 226 ? -16.045 8.552 23.491 1.00 74.94 226 THR A O 1
ATOM 1895 N N . LYS A 1 227 ? -18.127 8.676 24.280 1.00 81.38 227 LYS A N 1
ATOM 1896 C CA . LYS A 1 227 ? -18.371 10.043 23.779 1.00 81.38 227 LYS A CA 1
ATOM 1897 C C . LYS A 1 227 ? -17.447 11.082 24.413 1.00 81.38 227 LYS A C 1
ATOM 1899 O O . LYS A 1 227 ? -16.964 11.969 23.705 1.00 81.38 227 LYS A O 1
ATOM 1904 N N . ASN A 1 228 ? -17.200 10.986 25.717 1.00 85.50 228 ASN A N 1
ATOM 1905 C CA . ASN A 1 228 ? -16.288 11.884 26.420 1.00 85.50 228 ASN A CA 1
ATOM 1906 C C . ASN A 1 228 ? -14.841 11.662 25.972 1.00 85.50 228 ASN A C 1
ATOM 1908 O O . ASN A 1 228 ? -14.165 12.637 25.648 1.00 85.50 228 ASN A O 1
ATOM 1912 N N . THR A 1 229 ? -14.407 10.405 25.853 1.00 87.50 229 THR A N 1
ATOM 1913 C CA . THR A 1 229 ? -13.081 10.047 25.332 1.00 87.50 229 THR A CA 1
ATOM 1914 C C . THR A 1 229 ? -12.892 10.547 23.902 1.00 87.50 229 THR A C 1
ATOM 1916 O O . THR A 1 229 ? -11.929 11.252 23.618 1.00 87.50 229 THR A O 1
ATOM 1919 N N . ASN A 1 230 ? -13.862 10.308 23.015 1.00 88.12 230 ASN A N 1
ATOM 1920 C CA . ASN A 1 230 ? -13.812 10.790 21.634 1.00 88.12 230 ASN A CA 1
ATOM 1921 C C . ASN A 1 230 ? -13.707 12.320 21.564 1.00 88.12 230 ASN A C 1
ATOM 1923 O O . ASN A 1 230 ? -13.012 12.859 20.706 1.00 88.12 230 ASN A O 1
ATOM 1927 N N . ARG A 1 231 ? -14.393 13.040 22.462 1.00 89.06 231 ARG A N 1
ATOM 1928 C CA . ARG A 1 231 ? -14.300 14.504 22.551 1.00 89.06 231 ARG A CA 1
ATOM 1929 C C . ARG A 1 231 ? -12.929 14.958 23.058 1.00 89.06 231 ARG A C 1
ATOM 1931 O O . ARG A 1 231 ? -12.428 15.966 22.569 1.00 89.06 231 ARG A O 1
ATOM 1938 N N . ALA A 1 232 ? -12.347 14.249 24.022 1.00 91.44 232 ALA A N 1
ATOM 1939 C CA . ALA A 1 232 ? -11.021 14.548 24.553 1.00 91.44 232 ALA A CA 1
ATOM 1940 C C . ALA A 1 232 ? -9.935 14.347 23.485 1.00 91.44 232 ALA A C 1
ATOM 1942 O O . ALA A 1 232 ? -9.215 15.298 23.193 1.00 91.44 232 ALA A O 1
ATOM 1943 N N . ILE A 1 233 ? -9.912 13.183 22.823 1.00 90.88 233 ILE A N 1
ATOM 1944 C CA . ILE A 1 233 ? -8.964 12.865 21.741 1.00 90.88 233 ILE A CA 1
ATOM 1945 C C . ILE A 1 233 ? -9.038 13.924 20.637 1.00 90.88 233 ILE A C 1
ATOM 1947 O O . ILE A 1 233 ? -8.017 14.481 20.243 1.00 90.88 233 ILE A O 1
ATOM 1951 N N . LYS A 1 234 ? -10.251 14.278 20.183 1.00 89.31 234 LYS A N 1
ATOM 1952 C CA . LYS A 1 234 ? -10.436 15.325 19.163 1.00 89.31 234 LYS A CA 1
ATOM 1953 C C . LYS A 1 234 ? -9.830 16.664 19.583 1.00 89.31 234 LYS A C 1
ATOM 1955 O O . LYS A 1 234 ? -9.105 17.261 18.801 1.00 89.31 234 LYS A O 1
ATOM 1960 N N . ARG A 1 235 ? -10.082 17.111 20.818 1.00 91.69 235 ARG A N 1
ATOM 1961 C CA . ARG A 1 235 ? -9.553 18.386 21.334 1.00 91.69 235 ARG A CA 1
ATOM 1962 C C . ARG A 1 235 ? -8.032 18.392 21.464 1.00 91.69 235 ARG A C 1
ATOM 1964 O O . ARG A 1 235 ? -7.424 19.442 21.285 1.00 91.69 235 ARG A O 1
ATOM 1971 N N . ILE A 1 236 ? -7.429 17.261 21.828 1.00 92.12 236 ILE A N 1
ATOM 1972 C CA . ILE A 1 236 ? -5.971 17.146 21.934 1.00 92.12 236 ILE A CA 1
ATOM 1973 C C . ILE A 1 236 ? -5.359 17.179 20.532 1.00 92.12 236 ILE A C 1
ATOM 1975 O O . ILE A 1 236 ? -4.498 18.017 20.277 1.00 92.12 236 ILE A O 1
ATOM 1979 N N . LEU A 1 237 ? -5.879 16.369 19.603 1.00 89.38 237 LEU A N 1
ATOM 1980 C CA . LEU A 1 237 ? -5.450 16.362 18.200 1.00 89.38 237 LEU A CA 1
ATOM 1981 C C . LEU A 1 237 ? -5.570 17.745 17.546 1.00 89.38 237 LEU A C 1
ATOM 1983 O O . LEU A 1 237 ? -4.641 18.192 16.886 1.00 89.38 237 LEU A O 1
ATOM 1987 N N . GLU A 1 238 ? -6.667 18.467 17.784 1.00 87.88 238 GLU A N 1
ATOM 1988 C CA . GLU A 1 238 ? -6.858 19.841 17.293 1.00 87.88 238 GLU A CA 1
ATOM 1989 C C . GLU A 1 238 ? -5.774 20.823 17.764 1.00 87.88 238 GLU A C 1
ATOM 1991 O O . GLU A 1 238 ? -5.549 21.831 17.100 1.00 87.88 238 GLU A O 1
ATOM 1996 N N . ARG A 1 239 ? -5.114 20.553 18.898 1.00 88.38 239 ARG A N 1
ATOM 1997 C CA . ARG A 1 239 ? -4.055 21.408 19.454 1.00 88.38 239 ARG A CA 1
ATOM 1998 C C . ARG A 1 239 ? -2.651 21.005 19.020 1.00 88.38 239 ARG A C 1
ATOM 2000 O O . ARG A 1 239 ? -1.796 21.878 18.928 1.00 88.38 239 ARG A O 1
ATOM 2007 N N . ILE A 1 240 ? -2.397 19.711 18.824 1.00 88.19 240 ILE A N 1
ATOM 2008 C CA . ILE A 1 240 ? -1.043 19.195 18.551 1.00 88.19 240 ILE A CA 1
ATOM 2009 C C . ILE A 1 240 ? -0.743 19.037 17.059 1.00 88.19 240 ILE A C 1
ATOM 2011 O O . ILE A 1 240 ? 0.422 18.953 16.676 1.00 88.19 240 ILE A O 1
ATOM 2015 N N . VAL A 1 241 ? -1.773 18.977 16.213 1.00 86.31 241 VAL A N 1
ATOM 2016 C CA . VAL A 1 241 ? -1.607 18.808 14.768 1.00 86.31 241 VAL A CA 1
ATOM 2017 C C . VAL A 1 241 ? -1.454 20.172 14.089 1.00 86.31 241 VAL A C 1
ATOM 2019 O O . VAL A 1 241 ? -2.146 21.131 14.423 1.00 86.31 241 VAL A O 1
ATOM 2022 N N . ASN A 1 242 ? -0.549 20.245 13.109 1.00 76.62 242 ASN A N 1
ATOM 2023 C CA . ASN A 1 242 ? -0.311 21.442 12.303 1.00 76.62 242 ASN A CA 1
ATOM 2024 C C . ASN A 1 242 ? -1.541 21.870 11.471 1.00 76.62 242 ASN A C 1
ATOM 2026 O O . ASN A 1 242 ? -2.496 21.113 11.283 1.00 76.62 242 ASN A O 1
ATOM 2030 N N . GLU A 1 243 ? -1.504 23.088 10.922 1.00 74.81 243 GLU A N 1
ATOM 2031 C CA . GLU A 1 243 ? -2.616 23.681 10.157 1.00 74.81 243 GLU A CA 1
ATOM 2032 C C . GLU A 1 243 ? -3.069 22.818 8.970 1.00 74.81 243 GLU A C 1
ATOM 2034 O O . GLU A 1 243 ? -4.255 22.773 8.642 1.00 74.81 243 GLU A O 1
ATOM 2039 N N . ASN A 1 244 ? -2.141 22.066 8.372 1.00 68.94 244 ASN A N 1
ATOM 2040 C CA . ASN A 1 244 ? -2.413 21.199 7.229 1.00 68.94 244 ASN A CA 1
ATOM 2041 C C . ASN A 1 244 ? -3.147 19.903 7.609 1.00 68.94 244 ASN A C 1
ATOM 2043 O O . ASN A 1 244 ? -3.652 19.218 6.720 1.00 68.94 244 ASN A O 1
ATOM 2047 N N . ARG A 1 245 ? -3.208 19.547 8.901 1.00 70.38 245 ARG A N 1
ATOM 2048 C CA . ARG A 1 245 ? -3.932 18.387 9.456 1.00 70.38 245 ARG A CA 1
ATOM 2049 C C . ARG A 1 245 ? -3.591 17.026 8.844 1.00 70.38 245 ARG A C 1
ATOM 2051 O O . ARG A 1 245 ? -4.336 16.076 9.047 1.00 70.38 245 ARG A O 1
ATOM 2058 N N . LYS A 1 246 ? -2.483 16.896 8.110 1.00 72.12 246 LYS A N 1
ATOM 2059 C CA . LYS A 1 246 ? -2.113 15.647 7.415 1.00 72.12 246 LYS A CA 1
ATOM 2060 C C . LYS A 1 246 ? -1.472 14.610 8.340 1.00 72.12 246 LYS A C 1
ATOM 2062 O O . LYS A 1 246 ? -1.613 13.421 8.095 1.00 72.12 246 LYS A O 1
ATOM 2067 N N . GLU A 1 247 ? -0.835 15.062 9.415 1.00 78.19 247 GLU A N 1
ATOM 2068 C CA . GLU A 1 247 ? -0.051 14.232 10.348 1.00 78.19 247 GLU A CA 1
ATOM 2069 C C . GLU A 1 247 ? -0.863 13.764 11.566 1.00 78.19 247 GLU A C 1
ATOM 2071 O O . GLU A 1 247 ? -0.310 13.247 12.531 1.00 78.19 247 GLU A O 1
ATOM 2076 N N . TRP A 1 248 ? -2.190 13.948 11.565 1.00 85.62 248 TRP A N 1
ATOM 2077 C CA . TRP A 1 248 ? -3.013 13.637 12.738 1.00 85.62 248 TRP A CA 1
ATOM 2078 C C . TRP A 1 248 ? -2.888 12.174 13.178 1.00 85.62 248 TRP A C 1
ATOM 2080 O O . TRP A 1 248 ? -2.940 11.889 14.371 1.00 85.62 248 TRP A O 1
ATOM 2090 N N . ALA A 1 249 ? -2.719 11.258 12.220 1.00 86.12 249 ALA A N 1
ATOM 2091 C CA . ALA A 1 249 ? -2.604 9.832 12.490 1.00 86.12 249 ALA A CA 1
ATOM 2092 C C . ALA A 1 249 ? -1.309 9.498 13.240 1.00 86.12 249 ALA A C 1
ATOM 2094 O O . ALA A 1 249 ? -1.346 8.692 14.165 1.00 86.12 249 ALA A O 1
ATOM 2095 N N . ASP A 1 250 ? -0.204 10.163 12.892 1.00 85.62 250 ASP A N 1
ATOM 2096 C CA . ASP A 1 250 ? 1.099 9.995 13.548 1.00 85.62 250 ASP A CA 1
ATOM 2097 C C . ASP A 1 250 ? 1.107 10.606 14.957 1.00 85.62 250 ASP A C 1
ATOM 2099 O O . ASP A 1 250 ? 1.909 10.232 15.806 1.00 85.62 250 ASP A O 1
ATOM 2103 N N . LYS A 1 251 ? 0.183 11.538 15.212 1.00 86.75 251 LYS A N 1
ATOM 2104 C CA . LYS A 1 251 ? -0.035 12.208 16.498 1.00 86.75 251 LYS A CA 1
ATOM 2105 C C . LYS A 1 251 ? -1.107 11.561 17.368 1.00 86.75 251 LYS A C 1
ATOM 2107 O O . LYS A 1 251 ? -1.410 12.085 18.436 1.00 86.75 251 LYS A O 1
ATOM 2112 N N . LEU A 1 252 ? -1.694 10.443 16.936 1.00 90.62 252 LEU A N 1
ATOM 2113 C CA . LEU A 1 252 ? -2.747 9.783 17.705 1.00 90.62 252 LEU A CA 1
ATOM 2114 C C . LEU A 1 252 ? -2.227 9.248 19.042 1.00 90.62 252 LEU A C 1
ATOM 2116 O O . LEU A 1 252 ? -2.893 9.455 20.049 1.00 90.62 252 LEU A O 1
ATOM 2120 N N . ASP A 1 253 ? -1.046 8.628 19.060 1.00 88.75 253 ASP A N 1
ATOM 2121 C CA . ASP A 1 253 ? -0.456 8.085 20.291 1.00 88.75 253 ASP A CA 1
ATOM 2122 C C . ASP A 1 253 ? -0.087 9.194 21.293 1.00 88.75 253 ASP A C 1
ATOM 2124 O O . ASP A 1 253 ? -0.235 9.000 22.494 1.00 88.75 253 ASP A O 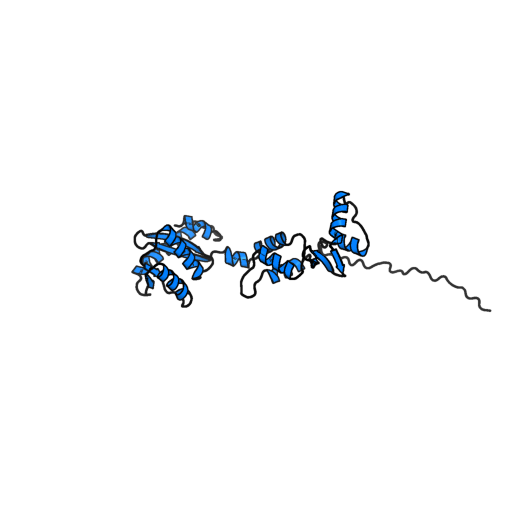1
ATOM 2128 N N . ASP A 1 254 ? 0.293 10.384 20.807 1.00 88.62 254 ASP A N 1
ATOM 2129 C CA . ASP A 1 254 ? 0.535 11.576 21.639 1.00 88.62 254 ASP A CA 1
ATOM 2130 C C . ASP A 1 254 ? -0.766 12.107 22.297 1.00 88.62 254 ASP A C 1
ATOM 2132 O O . ASP A 1 254 ? -0.712 12.940 23.205 1.00 88.62 254 ASP A O 1
ATOM 2136 N N . ALA A 1 255 ? -1.942 11.673 21.820 1.00 87.44 255 ALA A N 1
ATOM 2137 C CA . ALA A 1 255 ? -3.261 12.139 22.257 1.00 87.44 255 ALA A CA 1
ATOM 2138 C C . ALA A 1 255 ? -4.025 11.159 23.171 1.00 87.44 255 ALA A C 1
ATOM 2140 O O . ALA A 1 255 ? -5.168 11.465 23.542 1.00 87.44 255 ALA A O 1
ATOM 2141 N N . LEU A 1 256 ? -3.433 10.005 23.502 1.00 87.25 256 LEU A N 1
ATOM 2142 C CA . LEU A 1 256 ? -3.993 8.961 24.374 1.00 87.25 256 LEU A CA 1
ATOM 2143 C C . LEU A 1 256 ? -3.415 9.032 25.791 1.00 87.25 256 LEU A C 1
ATOM 2145 O O . LEU A 1 256 ? -4.224 8.863 26.733 1.00 87.25 256 LEU A O 1
#

pLDDT: mean 79.36, std 17.14, range [32.69, 96.62]

Sequence (256 aa):
METLNEDEIQDSFPDKHLMAVQVWETVKDPWYVDYTNFLV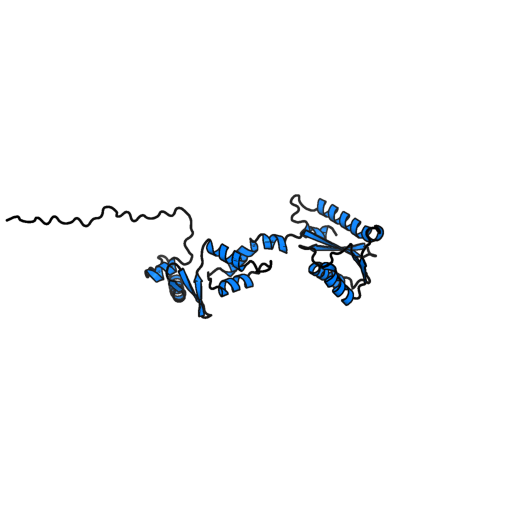SKIIPHGLTYHLRKKSLSDIKHYIWDDPYLFKSCPDEIIRRCVFGKELREILEHYHTGPTEGHYGVDITARKVFEYGFYWPTIFRDVTRYIRDCDAWNLSFFTKKYILVAVDYVSKWVEAEALPTNDARVVVKFLQKSFSRFGVPKALISDHETHIYKSLLEKTLKKYGVTHRLATPYHPQTSGQTKNTNRAIKRILERIVNENRKEWADKLDDAL

Solvent-accessible surface area (backbone atoms only — not comparable to full-atom values): 15724 Å² total; per-residue (Å²): 137,85,80,83,77,85,74,78,78,76,92,66,78,92,70,83,67,71,79,73,78,78,73,88,60,93,70,74,75,57,96,53,51,66,52,50,43,27,72,77,70,68,48,73,78,82,91,62,52,72,68,57,46,56,48,49,63,58,57,46,74,39,48,47,82,52,91,97,43,44,32,34,59,40,98,85,75,51,66,18,43,54,61,54,76,72,59,48,56,56,53,49,57,61,56,27,52,43,100,82,85,45,74,49,55,56,68,60,24,46,50,46,44,48,74,76,30,42,39,53,100,54,47,68,60,52,44,43,51,50,55,72,71,29,64,68,53,47,51,59,73,65,39,57,74,39,76,50,75,48,64,45,88,81,86,61,49,74,50,73,48,72,26,50,62,92,47,46,70,59,52,46,52,51,49,54,53,47,32,72,74,75,47,77,57,71,59,48,78,46,70,82,76,59,82,77,42,47,62,62,45,50,56,49,34,57,75,70,65,27,44,80,41,72,55,57,96,87,47,60,79,77,52,41,60,61,53,51,50,55,52,48,36,51,56,42,43,69,68,74,39,60,96,81,56,78,59,45,65,82,43,45,75,84,42,111

InterPro domains:
  IPR001584 Integrase, catalytic core [PF00665] (135-220)
  IPR001584 Integrase, catalytic core [PS50994] (95-256)
  IPR012337 Ribonuclease H-like superfamily [SSF53098] (140-255)
  IPR036397 Ribonuclease H superfamily [G3DSA:3.30.420.10] (137-256)
  IPR052160 Gypsy Retrotransposon Integrase-like [PTHR47266] (55-251)

Organism: Tanacetum cinerariifolium (NCBI:txid118510)

Nearest PDB structures (foldseek):
  1cz9-assembly1_A-2  TM=8.534E-01  e=1.924E-05  Avian sarcoma virus
  1asu-assembly1_A-2  TM=8.292E-01  e=2.440E-04  Avian sarcoma virus
  5ejk-assembly1_B  TM=5.607E-01  e=2.567E-05  Rous sarcoma virus - Prague C
  5ejk-assembly1_E  TM=5.305E-01  e=4.075E-05  Rous sarcoma virus - Prague C
  7pel-assembly1_D  TM=4.147E-01  e=1.220E-04  Simian T-lymphotropic virus 1

Mean predicted aligned error: 17.07 Å

Radius of gyration: 33.2 Å; Cα contacts (8 Å, |Δi|>4): 231; chains: 1; bounding box: 68×42×128 Å

Secondary structure (DSSP, 8-state):
-------------S----------S--PPPTTHHHHHHHHH-PPPTT--HHHHHHHHHHHTTEEEETTEEEEE-TTS-EEEE--THHHHHHHHHHHB-TTS-B--HHHHHHHHHHTTEE-TTHHHHHHHHHHT-HHHIIIII---EEEEEE-TTT--EEEEEES---HHHHHHHHHHHHHHH---SEEEEE---HHHHHHHHHHHHHHTPEEEEEPTT-HHHHHHHHHHHHHHHHHHHHHS-TT-TTTTTTSGGG-